Protein AF-0000000077161305 (afdb_homodimer)

Secondary structure (DSSP, 8-state):
-----------------HHHHHHHHHHHHHHHHHHHHHHHHHHHHT-TTGGGGTEEEEEEEEE-PSTTSPPEEEEHHHHHHHHHT-SS-EEEEE-S-EEEE-TTSSEEEEEEEEEEEETTEEEEEEEEEEEEEEETTEEEEEEEEEEEEPPPHHHHHHT-/-----------------HHHHHHHHHHHHHHHHHHHHHHHHHHHHT-TTGGGGTEEEEEEEEE-PSTTSPPEEEEHHHHHHHHHT-SS-EEEEE-S-EEEE-TTSSEEEEEEEEEEEETTEEEEEEEEEEEEEEETTEEEEEEEEEEEEPPPHHHHHHT-

pLDDT: mean 88.85, std 17.42, range [30.39, 98.94]

Organism: Emericella nidulans (strain FGSC A4 / ATCC 38163 / CBS 112.46 / NRRL 194 / M139) (NCBI:txid227321)

Sequence (320 aa):
MGWSLASLSTTPDVPIPTTLSHNLRDSEINRIIAVIKGFISSLNAKNTSEFEKYCVRAGGMSLRPPAPTMPRFCTIGAFVEYTAKLDHDINERILDAEVKVNEEGNLAAVWAPFRAKVNGVVNHVGVELFILHKLNGGWKVTALADSCRRPTEEEKILLLMGWSLASLSTTPDVPIPTTLSHNLRDSEINRIIAVIKGFISSLNAKNTSEFEKYCVRAGGMSLRPPAPTMPRFCTIGAFVEYTAKLDHDINERILDAEVKVNEEGNLAAVWAPFRAKVNGVVNHVGVELFILHKLNGGWKVTALADSCRRPTEEEKILLL

InterPro domains:
  IPR032710 NTF2-like domain superfamily [SSF54427] (27-144)

Nearest PDB structures (foldseek):
  1ask-assembly1_B  TM=8.093E-01  e=3.813E-07  Rattus norvegicus
  2rgq-assembly1_A  TM=7.620E-01  e=1.736E-06  Nostoc punctiforme PCC 73102
  6ihj-assembly1_B  TM=7.651E-01  e=3.189E-05  Drosophila melanogaster
  1of5-assembly1_B  TM=7.196E-01  e=2.662E-04  Saccharomyces cerevisiae
  4j9a-assembly4_D  TM=6.452E-01  e=2.829E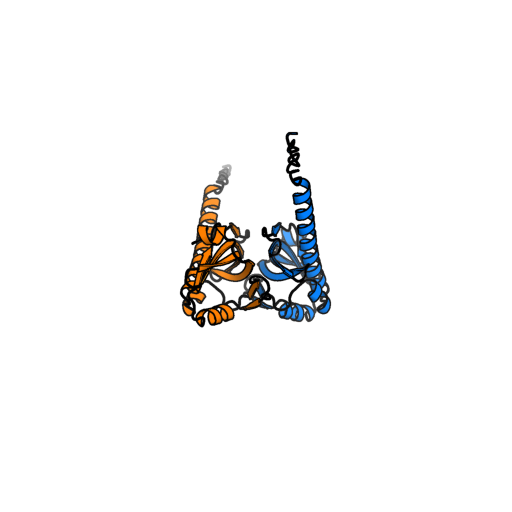-04  Pseudomonas aeruginosa PAO1

Structure (mmCIF, N/CA/C/O backbone):
data_AF-0000000077161305-model_v1
#
loop_
_entity.id
_entity.type
_entity.pdbx_description
1 polymer 'SnoaL-like domain-containing protein'
#
loop_
_atom_site.group_PDB
_atom_site.id
_atom_site.type_symbol
_atom_site.label_atom_id
_atom_site.label_alt_id
_atom_site.label_comp_id
_atom_site.label_asym_id
_atom_site.label_entity_id
_atom_site.label_seq_id
_atom_site.pdbx_PDB_ins_code
_atom_site.Cartn_x
_atom_site.Cartn_y
_atom_site.Cartn_z
_atom_site.occupancy
_atom_site.B_iso_or_equiv
_atom_site.auth_seq_id
_atom_site.auth_comp_id
_atom_site.auth_asym_id
_atom_site.auth_atom_id
_atom_site.pdbx_PDB_model_num
ATOM 1 N N . MET A 1 1 ? -27.016 30.484 60.125 1 30.58 1 MET A N 1
ATOM 2 C CA . MET A 1 1 ? -27.516 29.266 59.5 1 30.58 1 MET A CA 1
ATOM 3 C C . MET A 1 1 ? -26.672 28.891 58.312 1 30.58 1 MET A C 1
ATOM 5 O O . MET A 1 1 ? -26.656 29.609 57.312 1 30.58 1 MET A O 1
ATOM 9 N N . GLY A 1 2 ? -25.453 28.266 58.5 1 32.03 2 GLY A N 1
ATOM 10 C CA . GLY A 1 2 ? -24.25 28.031 57.75 1 32.03 2 GLY A CA 1
ATOM 11 C C . GLY A 1 2 ? -24.438 27.078 56.594 1 32.03 2 GLY A C 1
ATOM 12 O O . GLY A 1 2 ? -25.125 26.062 56.719 1 32.03 2 GLY A O 1
ATOM 13 N N . TRP A 1 3 ? -24.422 27.516 55.312 1 32.66 3 TRP A N 1
ATOM 14 C CA . TRP A 1 3 ? -24.672 26.797 54.062 1 32.66 3 TRP A CA 1
ATOM 15 C C . TRP A 1 3 ? -23.719 25.625 53.906 1 32.66 3 TRP A C 1
ATOM 17 O O . TRP A 1 3 ? -22.5 25.766 54.062 1 32.66 3 TRP A O 1
ATOM 27 N N . SER A 1 4 ? -24.016 24.359 54.375 1 38.28 4 SER A N 1
ATOM 28 C CA . SER A 1 4 ? -23.281 23.094 54.281 1 38.28 4 SER A CA 1
ATOM 29 C C . SER A 1 4 ? -23.047 22.672 52.844 1 38.28 4 SER A C 1
ATOM 31 O O . SER A 1 4 ? -24 22.484 52.094 1 38.28 4 SER A O 1
ATOM 33 N N . LEU A 1 5 ? -22 23.156 52.219 1 39.41 5 LEU A N 1
ATOM 34 C CA . LEU A 1 5 ? -21.641 22.734 50.844 1 39.41 5 LEU A CA 1
ATOM 35 C C . LEU A 1 5 ? -21.422 21.234 50.781 1 39.41 5 LEU A C 1
ATOM 37 O O . LEU A 1 5 ? -20.625 20.688 51.531 1 39.41 5 LEU A O 1
ATOM 41 N N . ALA A 1 6 ? -22.344 20.375 50.25 1 42.28 6 ALA A N 1
ATOM 42 C CA . ALA A 1 6 ? -22.297 18.953 50 1 42.28 6 ALA A CA 1
ATOM 43 C C . ALA A 1 6 ? -21.125 18.594 49.094 1 42.28 6 ALA A C 1
ATOM 45 O O . ALA A 1 6 ? -20.859 19.297 48.094 1 42.28 6 ALA A O 1
ATOM 46 N N . SER A 1 7 ? -20.125 17.828 49.562 1 39.41 7 SER A N 1
ATOM 47 C CA . SER A 1 7 ? -18.984 17.25 48.875 1 39.41 7 SER A CA 1
ATOM 48 C C . SER A 1 7 ? -19.422 16.344 47.75 1 39.41 7 SER A C 1
ATOM 50 O O . SER A 1 7 ? -20.172 15.383 47.969 1 39.41 7 SER A O 1
ATOM 52 N N . LEU A 1 8 ? -19.578 16.828 46.531 1 40.25 8 LEU A N 1
ATOM 53 C CA . LEU A 1 8 ? -19.844 16.031 45.344 1 40.25 8 LEU A CA 1
ATOM 54 C C . LEU A 1 8 ? -18.859 14.875 45.25 1 40.25 8 LEU A C 1
ATOM 56 O O . LEU A 1 8 ? -17.656 15.078 45.375 1 40.25 8 LEU A O 1
ATOM 60 N N . SER A 1 9 ? -19.281 13.57 45.5 1 44.47 9 SER A N 1
ATOM 61 C CA . SER A 1 9 ? -18.594 12.289 45.344 1 44.47 9 SER A CA 1
ATOM 62 C C . SER A 1 9 ? -17.953 12.195 43.938 1 44.47 9 SER A C 1
ATOM 64 O O . SER A 1 9 ? -18.562 12.547 42.938 1 44.47 9 SER A O 1
ATOM 66 N N . THR A 1 10 ? -16.672 12.312 43.875 1 47.19 10 THR A N 1
ATOM 67 C CA . THR A 1 10 ? -15.852 12.047 42.688 1 47.19 10 THR A CA 1
ATOM 68 C C . THR A 1 10 ? -16.141 10.656 42.125 1 47.19 10 THR A C 1
ATOM 70 O O . THR A 1 10 ? -16.031 9.656 42.844 1 47.19 10 THR A O 1
ATOM 73 N N . THR A 1 11 ? -17.094 10.547 41.188 1 49.03 11 THR A N 1
ATOM 74 C CA . THR A 1 11 ? -17.297 9.305 40.438 1 49.03 11 THR A CA 1
ATOM 75 C C . THR A 1 11 ? -15.953 8.727 40 1 49.03 11 THR A C 1
ATOM 77 O O . THR A 1 11 ? -15.094 9.445 39.469 1 49.03 11 THR A O 1
ATOM 80 N N . PRO A 1 12 ? -15.555 7.598 40.594 1 47.75 12 PRO A N 1
ATOM 81 C CA . PRO A 1 12 ? -14.297 6.969 40.188 1 47.75 12 PRO A CA 1
ATOM 82 C C . PRO A 1 12 ? -14.195 6.797 38.688 1 47.75 12 PRO A C 1
ATOM 84 O O . PRO A 1 12 ? -15.219 6.656 38 1 47.75 12 PRO A O 1
ATOM 87 N N . ASP A 1 13 ? -13.195 7.312 38 1 53.41 13 ASP A N 1
ATOM 88 C CA . ASP A 1 13 ? -12.828 6.977 36.625 1 53.41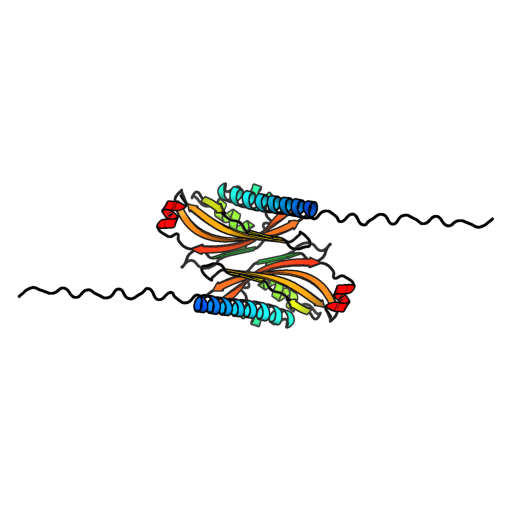 13 ASP A CA 1
ATOM 89 C C . ASP A 1 13 ? -12.883 5.469 36.406 1 53.41 13 ASP A C 1
ATOM 91 O O . ASP A 1 13 ? -12.125 4.715 37.031 1 53.41 13 ASP A O 1
ATOM 95 N N . VAL A 1 14 ? -13.961 4.824 36.25 1 49.03 14 VAL A N 1
ATOM 96 C CA . VAL A 1 14 ? -13.977 3.418 35.875 1 49.03 14 VAL A CA 1
ATOM 97 C C . VAL A 1 14 ? -13.031 3.199 34.688 1 49.03 14 VAL A C 1
ATOM 99 O O . VAL A 1 14 ? -13.219 3.795 33.625 1 49.03 14 VAL A O 1
ATOM 102 N N . PRO A 1 15 ? -11.922 2.719 34.906 1 48.78 15 PRO A N 1
ATOM 103 C CA . PRO A 1 15 ? -11.086 2.424 33.75 1 48.78 15 PRO A CA 1
ATOM 104 C C . PRO A 1 15 ? -11.828 1.644 32.656 1 48.78 15 PRO A C 1
ATOM 106 O O . PRO A 1 15 ? -12.586 0.718 32.969 1 48.78 15 PRO A O 1
ATOM 109 N N . ILE A 1 16 ? -12.148 2.254 31.531 1 56.22 16 ILE A N 1
ATOM 110 C CA . ILE A 1 16 ? -12.625 1.446 30.422 1 56.22 16 ILE A CA 1
ATOM 111 C C . ILE A 1 16 ? -11.906 0.1 30.406 1 56.22 16 ILE A C 1
ATOM 113 O O . ILE A 1 16 ? -10.672 0.046 30.344 1 56.22 16 ILE A O 1
ATOM 117 N N . PRO A 1 17 ? -12.43 -0.908 30.781 1 52.03 17 PRO A N 1
ATOM 118 C CA . PRO A 1 17 ? -11.734 -2.193 30.891 1 52.03 17 PRO A CA 1
ATOM 119 C C . PRO A 1 17 ? -10.984 -2.576 29.625 1 52.03 17 PRO A C 1
ATOM 121 O O . PRO A 1 17 ? -11.523 -2.447 28.516 1 52.03 17 PRO A O 1
ATOM 124 N N . THR A 1 18 ? -9.688 -2.689 29.531 1 58.97 18 THR A N 1
ATOM 125 C CA . THR A 1 18 ? -8.773 -3.225 28.531 1 58.97 18 THR A CA 1
ATOM 126 C C . THR A 1 18 ? -9.461 -4.289 27.688 1 58.97 18 THR A C 1
ATOM 128 O O . THR A 1 18 ? -9.227 -4.371 26.469 1 58.97 18 THR A O 1
ATOM 131 N N . THR A 1 19 ? -10.375 -4.977 28.266 1 55.03 19 THR A N 1
ATOM 132 C CA . THR A 1 19 ? -11.078 -6.055 27.578 1 55.03 19 THR A CA 1
ATOM 133 C C . THR A 1 19 ? -11.977 -5.496 26.469 1 55.03 19 THR A C 1
ATOM 135 O O . THR A 1 19 ? -12.055 -6.059 25.391 1 55.03 19 THR A O 1
ATOM 138 N N . LEU A 1 20 ? -12.578 -4.438 26.734 1 54.41 20 LEU A N 1
ATOM 139 C CA . LEU A 1 20 ? -13.469 -3.83 25.75 1 54.41 20 LEU A CA 1
ATOM 140 C C . LEU A 1 20 ? -12.672 -3.324 24.547 1 54.41 20 LEU A C 1
ATOM 142 O O . LEU A 1 20 ? -13.086 -3.51 23.406 1 54.41 20 LEU A O 1
ATOM 146 N N . SER A 1 21 ? -11.516 -2.732 24.875 1 67.56 21 SER A N 1
ATOM 147 C CA . SER A 1 21 ? -10.672 -2.242 23.797 1 67.56 21 SER A CA 1
ATOM 148 C C . SER A 1 21 ? -10.164 -3.389 22.938 1 67.56 21 SER A C 1
ATOM 150 O O . SER A 1 21 ? -10.141 -3.283 21.703 1 67.56 21 SER A O 1
ATOM 152 N N . HIS A 1 22 ? -9.875 -4.516 23.547 1 69.75 22 HIS A N 1
ATOM 153 C CA . HIS A 1 22 ? -9.391 -5.672 22.812 1 69.75 22 HIS A CA 1
ATOM 154 C C . HIS A 1 22 ? -10.492 -6.281 21.953 1 69.75 22 HIS A C 1
ATOM 156 O O . HIS A 1 22 ? -10.25 -6.676 20.812 1 69.75 22 HIS A O 1
ATOM 162 N N . ASN A 1 23 ? -11.609 -6.305 22.469 1 72.31 23 ASN A N 1
ATOM 163 C CA . ASN A 1 23 ? -12.734 -6.863 21.719 1 72.31 23 ASN A CA 1
ATOM 164 C C . ASN A 1 23 ? -13.086 -6.004 20.516 1 72.31 23 ASN A C 1
ATOM 166 O O . ASN A 1 23 ? -13.383 -6.531 19.438 1 72.31 23 ASN A O 1
ATOM 170 N N . LEU A 1 24 ? -13.062 -4.73 20.734 1 74.94 24 LEU A N 1
ATOM 171 C CA . LEU A 1 24 ? -13.359 -3.83 19.625 1 74.94 24 LEU A CA 1
ATOM 172 C C . LEU A 1 24 ? -12.305 -3.947 18.531 1 74.94 24 LEU A C 1
ATOM 174 O O . LEU A 1 24 ? -12.633 -3.924 17.344 1 74.94 24 LEU A O 1
ATOM 178 N N . ARG A 1 25 ? -11.109 -4.074 18.938 1 82.06 25 ARG A N 1
ATOM 179 C CA . ARG A 1 25 ? -10.039 -4.242 17.953 1 82.06 25 ARG A CA 1
ATOM 180 C C . ARG A 1 25 ? -10.18 -5.559 17.203 1 82.06 25 ARG A C 1
ATOM 182 O O . ARG A 1 25 ? -9.977 -5.613 15.992 1 82.06 25 ARG A O 1
ATOM 189 N N . ASP A 1 26 ? -10.539 -6.594 17.906 1 86 26 ASP A N 1
ATOM 190 C CA . ASP A 1 26 ? -10.734 -7.891 17.266 1 86 26 ASP A CA 1
ATOM 191 C C . ASP A 1 26 ? -11.875 -7.84 16.25 1 86 26 ASP A C 1
ATOM 193 O O . ASP A 1 26 ? -11.781 -8.43 15.172 1 86 26 ASP A O 1
ATOM 197 N N . SER A 1 27 ? -12.836 -7.137 16.656 1 90.5 27 SER A N 1
ATOM 198 C CA . SER A 1 27 ? -13.969 -6.992 15.75 1 90.5 27 SER A CA 1
ATOM 199 C C . SER A 1 27 ? -13.578 -6.219 14.492 1 90.5 27 SER A C 1
ATOM 201 O O . SER A 1 27 ? -13.992 -6.566 13.383 1 90.5 27 SER A O 1
ATOM 203 N N . GLU A 1 28 ? -12.812 -5.227 14.68 1 93 28 GLU A N 1
ATOM 204 C CA . GLU A 1 28 ? -12.352 -4.438 13.539 1 93 28 GLU A CA 1
ATOM 205 C C . GLU A 1 28 ? -11.461 -5.262 12.617 1 93 28 GLU A C 1
ATOM 207 O O . GLU A 1 28 ? -11.602 -5.203 11.391 1 93 28 GLU A O 1
ATOM 212 N N . ILE A 1 29 ? -10.625 -6.078 13.156 1 95.69 29 ILE A N 1
ATOM 213 C CA . ILE A 1 29 ? -9.734 -6.945 12.391 1 95.69 29 ILE A CA 1
ATOM 214 C C . ILE A 1 29 ? -10.555 -7.965 11.602 1 95.69 29 ILE A C 1
ATOM 216 O O . ILE A 1 29 ? -10.281 -8.219 10.43 1 95.69 29 ILE A O 1
ATOM 220 N N . ASN A 1 30 ? -11.578 -8.484 12.211 1 96.44 30 ASN A N 1
ATOM 221 C CA . ASN A 1 30 ? -12.445 -9.43 11.516 1 96.44 30 ASN A CA 1
ATOM 222 C C . ASN A 1 30 ? -13.148 -8.781 10.328 1 96.44 30 ASN A C 1
ATOM 224 O O . ASN A 1 30 ? -13.312 -9.406 9.281 1 96.44 30 ASN A O 1
ATOM 228 N N . ARG A 1 31 ? -13.57 -7.59 10.5 1 97.31 31 ARG A N 1
ATOM 229 C CA . ARG A 1 31 ? -14.219 -6.875 9.406 1 97.31 31 ARG A CA 1
ATOM 230 C C . ARG A 1 31 ? -13.25 -6.645 8.25 1 97.31 31 ARG A C 1
ATOM 232 O O . ARG A 1 31 ? -13.617 -6.793 7.086 1 97.31 31 ARG A O 1
ATOM 239 N N . ILE A 1 32 ? -12.031 -6.285 8.578 1 98.38 32 ILE A N 1
ATOM 240 C CA . ILE A 1 32 ? -11 -6.066 7.57 1 98.38 32 ILE A CA 1
ATOM 241 C C . ILE A 1 32 ? -10.734 -7.367 6.812 1 98.38 32 ILE A C 1
ATOM 243 O O . ILE A 1 32 ? -10.703 -7.379 5.582 1 98.38 32 ILE A O 1
ATOM 247 N N . ILE A 1 33 ? -10.648 -8.445 7.535 1 98 33 ILE A N 1
ATOM 248 C CA . ILE A 1 33 ? -10.375 -9.75 6.934 1 98 33 ILE A CA 1
ATOM 249 C C . ILE A 1 33 ? -11.547 -10.164 6.047 1 98 33 ILE A C 1
ATOM 251 O O . ILE A 1 33 ? -11.344 -10.703 4.953 1 98 33 ILE A O 1
ATOM 255 N N . ALA A 1 34 ? -12.727 -9.875 6.48 1 97.75 34 ALA A N 1
ATOM 256 C CA . ALA A 1 34 ? -13.898 -10.195 5.68 1 97.75 34 ALA A CA 1
ATOM 257 C C . ALA A 1 34 ? -13.883 -9.445 4.352 1 97.75 34 ALA A C 1
ATOM 259 O O . ALA A 1 34 ? -14.273 -9.992 3.318 1 97.75 34 ALA A O 1
ATOM 260 N N . VAL A 1 35 ? -13.484 -8.211 4.34 1 98.38 35 VAL A N 1
ATOM 261 C CA . VAL A 1 35 ? -13.414 -7.406 3.127 1 98.38 35 VAL A CA 1
ATOM 262 C C . VAL A 1 35 ? -12.391 -8.008 2.164 1 98.38 35 VAL A C 1
ATOM 264 O O . VAL A 1 35 ? -12.672 -8.164 0.971 1 98.38 35 VAL A O 1
ATOM 267 N N . ILE A 1 36 ? -11.227 -8.391 2.654 1 98.12 36 ILE A N 1
ATOM 268 C CA . ILE A 1 36 ? -10.18 -8.938 1.793 1 98.12 36 ILE A CA 1
ATOM 269 C C . ILE A 1 36 ? -10.633 -10.289 1.236 1 98.12 36 ILE A C 1
ATOM 271 O O . ILE A 1 36 ? -10.375 -10.602 0.071 1 98.12 36 ILE A O 1
ATOM 275 N N . LYS A 1 37 ? -11.312 -11.094 2.057 1 97.44 37 LYS A N 1
ATOM 276 C CA . LYS A 1 37 ? -11.836 -12.367 1.577 1 97.44 37 LYS A CA 1
ATOM 277 C C . LYS A 1 37 ? -12.914 -12.148 0.512 1 97.44 37 LYS A C 1
ATOM 279 O O . LYS A 1 37 ? -12.984 -12.898 -0.465 1 97.44 37 LYS A O 1
ATOM 284 N N . GLY A 1 38 ? -13.727 -11.195 0.739 1 97.5 38 GLY A N 1
ATOM 285 C CA . GLY A 1 38 ? -14.695 -10.836 -0.289 1 97.5 38 GLY A CA 1
ATOM 286 C C . GLY A 1 38 ? -14.047 -10.406 -1.593 1 97.5 38 GLY A C 1
ATOM 287 O O . GLY A 1 38 ? -14.5 -10.797 -2.672 1 97.5 38 GLY A O 1
ATOM 288 N N . PHE A 1 39 ? -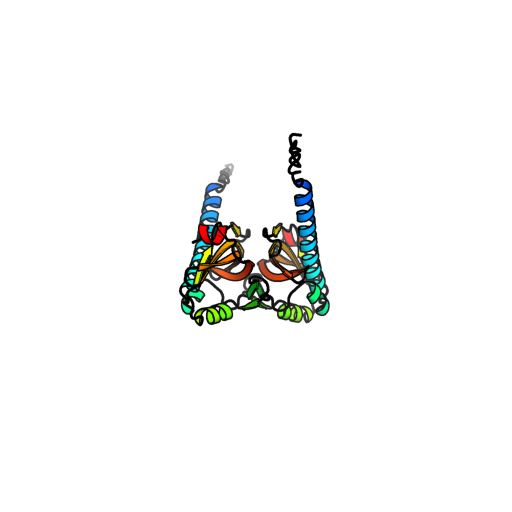13.023 -9.578 -1.529 1 97.81 39 PHE A N 1
A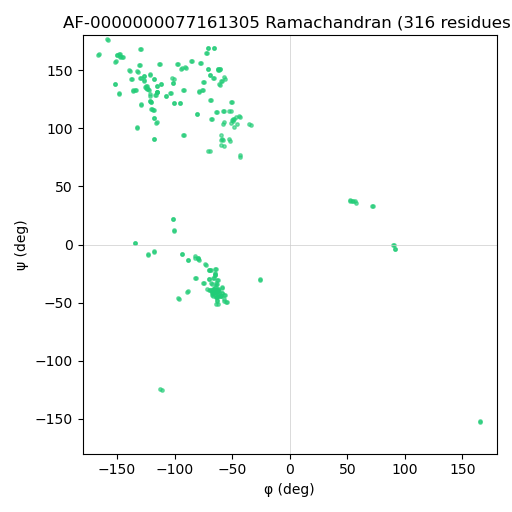TOM 289 C CA . PHE A 1 39 ? -12.258 -9.141 -2.688 1 97.81 39 PHE A CA 1
ATOM 290 C C . PHE A 1 39 ? -11.727 -10.336 -3.473 1 97.81 39 PHE A C 1
ATOM 292 O O . PHE A 1 39 ? -11.953 -10.445 -4.68 1 97.81 39 PHE A O 1
ATOM 299 N N . ILE A 1 40 ? -11.109 -11.273 -2.771 1 97.12 40 ILE A N 1
ATOM 300 C CA . ILE A 1 40 ? -10.492 -12.438 -3.398 1 97.12 40 ILE A CA 1
ATOM 301 C C . ILE A 1 40 ? -11.578 -13.328 -4.004 1 97.12 40 ILE A C 1
ATOM 303 O O . ILE A 1 40 ? -11.43 -13.828 -5.121 1 97.12 40 ILE A O 1
ATOM 307 N N . SER A 1 41 ? -12.633 -13.508 -3.227 1 96.56 41 SER A N 1
ATOM 308 C CA . SER A 1 41 ? -13.734 -14.32 -3.734 1 96.56 41 SER A CA 1
ATOM 309 C C . SER A 1 41 ? -14.305 -13.734 -5.02 1 96.56 41 SER A C 1
ATOM 311 O O . SER A 1 41 ? -14.617 -14.461 -5.961 1 96.56 41 SER A O 1
ATOM 313 N N . SER A 1 42 ? -14.438 -12.453 -5.031 1 96 42 SER A N 1
ATOM 314 C CA . SER A 1 42 ? -14.945 -11.781 -6.223 1 96 42 SER A CA 1
ATOM 315 C C . SER A 1 42 ? -13.992 -11.953 -7.402 1 96 42 SER A C 1
ATOM 317 O O . SER A 1 42 ? -14.422 -12.141 -8.539 1 96 42 SER A O 1
ATOM 319 N N . LEU A 1 43 ? -12.75 -11.891 -7.148 1 94.69 43 LEU A N 1
ATOM 320 C CA . LEU A 1 43 ? -11.742 -12.109 -8.18 1 94.69 43 LEU A CA 1
ATOM 321 C C . LEU A 1 43 ? -11.812 -13.531 -8.727 1 94.69 43 LEU A C 1
ATOM 323 O O . LEU A 1 43 ? -11.82 -13.727 -9.945 1 94.69 43 LEU A O 1
ATOM 327 N N . ASN A 1 44 ? -11.922 -14.43 -7.84 1 95.75 44 ASN A N 1
ATOM 328 C CA . ASN A 1 44 ? -12 -15.836 -8.227 1 95.75 44 ASN A CA 1
ATOM 329 C C . ASN A 1 44 ? -13.234 -16.109 -9.078 1 95.75 44 ASN A C 1
ATOM 331 O O . ASN A 1 44 ? -13.18 -16.906 -10.023 1 95.75 44 ASN A O 1
ATOM 335 N N . ALA A 1 45 ? -14.273 -15.469 -8.711 1 94.81 45 ALA A N 1
ATOM 336 C CA . ALA A 1 45 ? -15.539 -15.68 -9.406 1 94.81 45 ALA A CA 1
ATOM 337 C C . ALA A 1 45 ? -15.609 -14.852 -10.688 1 94.81 45 ALA A C 1
ATOM 339 O O . ALA A 1 45 ? -16.562 -14.977 -11.461 1 94.81 45 ALA A O 1
ATOM 340 N N . LYS A 1 46 ? -14.688 -13.953 -10.891 1 93.44 46 LYS A N 1
ATOM 341 C CA . LYS A 1 46 ? -14.68 -13.016 -12.008 1 93.44 46 LYS A CA 1
ATOM 342 C C . LYS A 1 46 ? -15.969 -12.195 -12.047 1 93.44 46 LYS A C 1
ATOM 344 O O . LYS A 1 46 ? -16.547 -11.984 -13.117 1 93.44 46 LYS A O 1
ATOM 349 N N . ASN A 1 47 ? -16.422 -11.875 -10.906 1 91.69 47 ASN A N 1
ATOM 350 C CA . ASN A 1 47 ? -17.625 -11.062 -10.75 1 91.69 47 ASN A CA 1
ATOM 351 C C . ASN A 1 47 ? -17.297 -9.578 -10.633 1 91.69 47 ASN A C 1
ATOM 353 O O . ASN A 1 47 ? -17.094 -9.07 -9.531 1 91.69 47 ASN A O 1
ATOM 357 N N . THR A 1 48 ? -17.312 -8.852 -11.703 1 90.38 48 THR A N 1
ATOM 358 C CA . THR A 1 48 ? -16.828 -7.48 -11.75 1 90.38 48 THR A CA 1
ATOM 359 C C . THR A 1 48 ? -17.766 -6.551 -10.969 1 90.38 48 THR A C 1
ATOM 361 O O . THR A 1 48 ? -17.312 -5.547 -10.414 1 90.38 48 THR A O 1
ATOM 364 N N . SER A 1 49 ? -19.016 -6.828 -10.891 1 88.75 49 SER A N 1
ATOM 365 C CA . SER A 1 49 ? -19.969 -5.953 -10.219 1 88.75 49 SER A CA 1
ATOM 366 C C . SER A 1 49 ? -19.828 -6.055 -8.703 1 88.75 49 SER A C 1
ATOM 368 O O . SER A 1 49 ? -19.953 -5.059 -7.992 1 88.75 49 SER A O 1
ATOM 370 N N . GLU A 1 50 ? -19.469 -7.25 -8.18 1 89.5 50 GLU A N 1
ATOM 371 C CA . GLU A 1 50 ? -19.375 -7.477 -6.738 1 89.5 50 GLU A CA 1
ATOM 372 C C . GLU A 1 50 ? -18.141 -6.797 -6.152 1 89.5 50 GLU A C 1
ATOM 374 O O . GLU A 1 50 ? -18.094 -6.512 -4.953 1 89.5 50 GLU A O 1
ATOM 379 N N . PHE A 1 51 ? -17.203 -6.438 -6.984 1 90.25 51 PHE A N 1
ATOM 380 C CA . PHE A 1 51 ? -15.93 -5.879 -6.535 1 90.25 51 PHE A CA 1
ATOM 381 C C . PHE A 1 51 ? -16.141 -4.535 -5.848 1 90.25 51 PHE A C 1
ATOM 383 O O . PHE A 1 51 ? -15.422 -4.195 -4.906 1 90.25 51 PHE A O 1
ATOM 390 N N . GLU A 1 52 ? -17.234 -3.887 -6.234 1 90.62 52 GLU A N 1
ATOM 391 C CA . GLU A 1 52 ? -17.484 -2.545 -5.715 1 90.62 52 GLU A CA 1
ATOM 392 C C . GLU A 1 52 ? -17.797 -2.582 -4.223 1 90.62 52 GLU A C 1
ATOM 394 O O . GLU A 1 52 ? -17.594 -1.594 -3.514 1 90.62 52 GLU A O 1
ATOM 399 N N . LYS A 1 53 ? -18.219 -3.721 -3.818 1 95.69 53 LYS A N 1
ATOM 400 C CA . LYS A 1 53 ? -18.531 -3.883 -2.404 1 95.69 53 LYS A CA 1
ATOM 401 C C . LYS A 1 53 ? -17.266 -3.875 -1.547 1 95.69 53 LYS A C 1
ATOM 403 O O . LYS A 1 53 ? -17.312 -3.512 -0.37 1 95.69 53 LYS A O 1
ATOM 408 N N . TYR A 1 54 ? -16.156 -4.176 -2.176 1 98.12 54 TYR A N 1
ATOM 409 C CA . TYR A 1 54 ? -14.992 -4.504 -1.355 1 98.12 54 TYR A CA 1
ATOM 410 C C . TYR A 1 54 ? -13.828 -3.582 -1.678 1 98.12 54 TYR A C 1
ATOM 412 O O . TYR A 1 54 ? -12.812 -3.58 -0.968 1 98.12 54 TYR A O 1
ATOM 420 N N . CYS A 1 55 ? -13.961 -2.783 -2.742 1 98.19 55 CYS A N 1
ATOM 421 C CA . CYS A 1 55 ? -12.797 -2.002 -3.148 1 98.19 55 CYS A CA 1
ATOM 422 C C . CYS A 1 55 ? -13.227 -0.693 -3.803 1 98.19 55 CYS A C 1
ATOM 424 O O . CYS A 1 55 ? -14.406 -0.486 -4.074 1 98.19 55 CYS A O 1
ATOM 426 N N . VAL A 1 56 ? -12.305 0.216 -3.881 1 97.69 56 VAL A N 1
ATOM 427 C CA . VAL A 1 56 ? -12.391 1.389 -4.746 1 97.69 56 VAL A CA 1
ATOM 428 C C . VAL A 1 56 ? -11.672 1.116 -6.062 1 97.69 56 VAL A C 1
ATOM 430 O O . VAL A 1 56 ? -10.461 0.911 -6.082 1 97.69 56 VAL A O 1
ATOM 433 N N . ARG A 1 57 ? -12.359 1.211 -7.176 1 97.06 57 ARG A N 1
ATOM 434 C CA . ARG A 1 57 ? -11.828 0.839 -8.484 1 97.06 57 ARG A CA 1
ATOM 435 C C . ARG A 1 57 ? -10.672 1.75 -8.875 1 97.06 57 ARG A C 1
ATOM 437 O O . ARG A 1 57 ? -9.75 1.324 -9.586 1 97.06 57 ARG A O 1
ATOM 444 N N . ALA A 1 58 ? -10.648 2.926 -8.367 1 97.88 58 ALA A N 1
ATOM 445 C CA . ALA A 1 58 ? -9.641 3.916 -8.734 1 97.88 58 ALA A CA 1
ATOM 446 C C . ALA A 1 58 ? -8.328 3.658 -7.996 1 97.88 58 ALA A C 1
ATOM 448 O O . ALA A 1 58 ? -7.297 4.234 -8.336 1 97.88 58 ALA A O 1
ATOM 449 N N . GLY A 1 59 ? -8.352 2.789 -7 1 98.5 59 GLY A N 1
ATOM 450 C CA . GLY A 1 59 ? -7.137 2.457 -6.273 1 98.5 59 GLY A CA 1
ATOM 451 C C . GLY A 1 59 ? -6.074 1.823 -7.152 1 98.5 59 GLY A C 1
ATOM 452 O O . GLY A 1 59 ? -6.391 1.12 -8.109 1 98.5 59 GLY A O 1
ATOM 453 N N . GLY A 1 60 ? -4.832 2.061 -6.766 1 98.75 60 GLY A N 1
ATOM 454 C CA . GLY A 1 60 ? -3.717 1.571 -7.562 1 98.75 60 GLY A CA 1
ATOM 455 C C . GLY A 1 60 ? -3.258 0.183 -7.156 1 98.75 60 GLY A C 1
ATOM 456 O O . GLY A 1 60 ? -3.377 -0.201 -5.992 1 98.75 60 GLY A O 1
ATOM 457 N N . MET A 1 61 ? -2.707 -0.521 -8.117 1 98.81 61 MET A N 1
ATOM 458 C CA . MET A 1 61 ? -2.045 -1.801 -7.883 1 98.81 61 MET A CA 1
ATOM 459 C C . MET A 1 61 ? -0.607 -1.772 -8.391 1 98.81 61 MET A C 1
ATOM 461 O O . MET A 1 61 ? -0.331 -1.231 -9.461 1 98.81 61 MET A O 1
ATOM 465 N N . SER A 1 62 ? 0.258 -2.256 -7.574 1 98.88 62 SER A N 1
ATOM 466 C CA . SER A 1 62 ? 1.657 -2.48 -7.926 1 98.88 62 SER A CA 1
ATOM 467 C C . SER A 1 62 ? 2.006 -3.965 -7.891 1 98.88 62 SER A C 1
ATOM 469 O O . SER A 1 62 ? 2.178 -4.543 -6.816 1 98.88 62 SER A O 1
ATOM 471 N N . LEU A 1 63 ? 2.143 -4.562 -9.07 1 98.56 63 LEU A N 1
ATOM 472 C CA . LEU A 1 63 ? 2.229 -6.012 -9.172 1 98.56 63 LEU A CA 1
ATOM 473 C C . LEU A 1 63 ? 3.596 -6.441 -9.695 1 98.56 63 LEU A C 1
ATOM 475 O O . LEU A 1 63 ? 4.07 -5.91 -10.703 1 98.56 63 LEU A O 1
ATOM 479 N N . ARG A 1 64 ? 4.133 -7.371 -8.984 1 98.19 64 ARG A N 1
ATOM 480 C CA . ARG A 1 64 ? 5.391 -7.961 -9.43 1 98.19 64 ARG A CA 1
ATOM 481 C C . ARG A 1 64 ? 5.227 -9.453 -9.711 1 98.19 64 ARG A C 1
ATOM 483 O O . ARG A 1 64 ? 5.457 -10.281 -8.828 1 98.19 64 ARG A O 1
ATOM 490 N N . PRO A 1 65 ? 4.883 -9.789 -10.984 1 97.12 65 PRO A N 1
ATOM 491 C CA . PRO A 1 65 ? 4.777 -11.203 -11.359 1 97.12 65 PRO A CA 1
ATOM 492 C C . PRO A 1 65 ? 6.117 -11.93 -11.305 1 97.12 65 PRO A C 1
ATOM 494 O O . PRO A 1 65 ? 7.156 -11.305 -11.102 1 97.12 65 PRO A O 1
ATOM 497 N N . PRO A 1 66 ? 6.062 -13.234 -11.414 1 96.62 66 PRO A N 1
ATOM 498 C CA . PRO A 1 66 ? 7.324 -13.977 -11.422 1 96.62 66 PRO A CA 1
ATOM 499 C C . PRO A 1 66 ? 8.266 -13.523 -12.539 1 96.62 66 PRO A C 1
ATOM 501 O O . PRO A 1 66 ? 7.816 -13.227 -13.648 1 96.62 66 PRO A O 1
ATOM 504 N N . ALA A 1 67 ? 9.492 -13.555 -12.156 1 91.69 67 ALA A N 1
ATOM 505 C CA . ALA A 1 67 ? 10.492 -13.281 -13.188 1 91.69 67 ALA A CA 1
ATOM 506 C C . ALA A 1 67 ? 10.398 -14.289 -14.328 1 91.69 67 ALA A C 1
ATOM 508 O O . ALA A 1 67 ? 10.109 -15.461 -14.102 1 91.69 67 ALA A O 1
ATOM 509 N N . PRO A 1 68 ? 10.586 -13.727 -15.617 1 94.12 68 PRO A N 1
ATOM 510 C CA . PRO A 1 68 ? 11.141 -12.422 -15.992 1 94.12 68 PRO A CA 1
ATOM 511 C C . PRO A 1 68 ? 10.055 -11.398 -16.328 1 94.12 68 PRO A C 1
ATOM 513 O O . PRO A 1 68 ? 10.352 -10.359 -16.922 1 94.12 68 PRO A O 1
ATOM 516 N N . THR A 1 69 ? 8.812 -11.711 -16.016 1 94.88 69 THR A N 1
ATOM 517 C CA . THR A 1 69 ? 7.734 -10.773 -16.344 1 94.88 69 THR A CA 1
ATOM 518 C C . THR A 1 69 ? 7.938 -9.453 -15.609 1 94.88 69 THR A C 1
ATOM 520 O O . THR A 1 69 ? 8.297 -9.43 -14.43 1 94.88 69 THR A O 1
ATOM 523 N N . MET A 1 70 ? 7.703 -8.344 -16.281 1 95.19 70 MET A N 1
ATOM 524 C CA . MET A 1 70 ? 7.941 -7.008 -15.734 1 95.19 70 MET A CA 1
ATOM 525 C C . MET A 1 70 ? 6.828 -6.605 -14.766 1 95.19 70 MET A C 1
ATOM 527 O O . MET A 1 70 ? 5.691 -7.066 -14.898 1 95.19 70 MET A O 1
ATOM 531 N N . PRO A 1 71 ? 7.184 -5.691 -13.875 1 97.62 71 PRO A N 1
ATOM 532 C CA . PRO A 1 71 ? 6.156 -5.164 -12.977 1 97.62 71 PRO A CA 1
ATOM 533 C C . PRO A 1 71 ? 5.039 -4.438 -13.719 1 97.62 71 PRO A C 1
ATOM 535 O O . PRO A 1 71 ? 5.27 -3.875 -14.789 1 97.62 71 PRO A O 1
ATOM 538 N N . ARG A 1 72 ? 3.896 -4.496 -13.102 1 97.56 72 ARG A N 1
ATOM 539 C CA . ARG A 1 72 ? 2.717 -3.855 -13.68 1 97.56 72 ARG A CA 1
ATOM 540 C C . ARG A 1 72 ? 2.094 -2.871 -12.688 1 97.56 72 ARG A C 1
ATOM 542 O O . ARG A 1 72 ? 1.995 -3.162 -11.5 1 97.56 72 ARG A O 1
ATOM 549 N N . PHE A 1 73 ? 1.751 -1.753 -13.234 1 98.62 73 PHE A N 1
ATOM 550 C CA . PHE A 1 73 ? 1.034 -0.727 -12.484 1 98.62 73 PHE A CA 1
ATOM 551 C C . PHE A 1 73 ? -0.295 -0.397 -13.156 1 98.62 73 PHE A C 1
ATOM 553 O O . PHE A 1 73 ? -0.329 -0.036 -14.336 1 98.62 73 PHE A O 1
ATOM 560 N N . CYS A 1 74 ? -1.416 -0.533 -12.398 1 98.56 74 CYS A N 1
ATOM 561 C CA . CYS A 1 74 ? -2.75 -0.274 -12.93 1 98.56 74 CYS A CA 1
ATOM 562 C C . CYS A 1 74 ? -3.732 0.034 -11.805 1 98.56 74 CYS A C 1
ATOM 564 O O . CYS A 1 74 ? -3.359 0.036 -10.633 1 98.56 74 CYS A O 1
ATOM 566 N N . THR A 1 75 ? -4.961 0.372 -12.203 1 98.5 75 THR A N 1
ATOM 567 C CA . THR A 1 75 ? -6 0.514 -11.188 1 98.5 75 THR A CA 1
ATOM 568 C C . THR A 1 75 ? -6.633 -0.837 -10.867 1 98.5 75 THR A C 1
ATOM 570 O O . THR A 1 75 ? -6.547 -1.773 -11.664 1 98.5 75 THR A O 1
ATOM 573 N N . ILE A 1 76 ? -7.207 -0.892 -9.719 1 97.88 76 ILE A N 1
ATOM 574 C CA . ILE A 1 76 ? -7.941 -2.096 -9.344 1 97.88 76 ILE A CA 1
ATOM 575 C C . ILE A 1 76 ? -9.016 -2.389 -10.391 1 97.88 76 ILE A C 1
ATOM 577 O O . ILE A 1 76 ? -9.172 -3.533 -10.82 1 97.88 76 ILE A O 1
ATOM 581 N N . GLY A 1 77 ? -9.695 -1.357 -10.797 1 96.94 77 GLY A N 1
ATOM 582 C CA . GLY A 1 77 ? -10.719 -1.533 -11.82 1 96.94 77 GLY A CA 1
ATOM 583 C C . GLY A 1 77 ? -10.188 -2.154 -13.094 1 96.94 77 GLY A C 1
ATOM 584 O O . GLY A 1 77 ? -10.789 -3.09 -13.633 1 96.94 77 GLY A O 1
ATOM 585 N N . ALA A 1 78 ? -9.102 -1.662 -13.609 1 97 78 ALA A N 1
ATOM 586 C CA . ALA A 1 78 ? -8.508 -2.188 -14.836 1 97 78 ALA A CA 1
ATOM 587 C C . ALA A 1 78 ? -8.102 -3.648 -14.664 1 97 78 ALA A C 1
ATOM 589 O O . ALA A 1 78 ? -8.273 -4.461 -15.578 1 97 78 ALA A O 1
ATOM 590 N N . PHE A 1 79 ? -7.594 -3.893 -13.555 1 96.88 79 PHE A N 1
ATOM 591 C CA . PHE A 1 79 ? -7.168 -5.258 -13.273 1 96.88 79 PHE A CA 1
ATOM 592 C C . PHE A 1 79 ? -8.359 -6.211 -13.273 1 96.88 79 PHE A C 1
ATOM 594 O O . PHE A 1 79 ? -8.297 -7.289 -13.859 1 96.88 79 PHE A O 1
ATOM 601 N N . VAL A 1 80 ? -9.336 -5.852 -12.609 1 94.31 80 VAL A N 1
ATOM 602 C CA . VAL A 1 80 ? -10.531 -6.672 -12.484 1 94.31 80 VAL A CA 1
ATOM 603 C C . VAL A 1 80 ? -11.133 -6.918 -13.867 1 94.31 80 VAL A C 1
ATOM 605 O O . VAL A 1 80 ? -11.508 -8.047 -14.195 1 94.31 80 VAL A O 1
ATOM 608 N N . GLU A 1 81 ? -11.211 -5.891 -14.664 1 94.88 81 GLU A N 1
ATOM 609 C CA . GLU A 1 81 ? -11.742 -6.039 -16.016 1 94.88 81 GLU A CA 1
ATOM 610 C C . GLU A 1 81 ? -10.867 -6.965 -16.859 1 94.88 81 GLU A C 1
ATOM 612 O O . GLU A 1 81 ? -11.383 -7.773 -17.625 1 94.88 81 GLU A O 1
ATOM 617 N N . TYR A 1 82 ? -9.648 -6.836 -16.688 1 94.75 82 TYR A N 1
ATOM 618 C CA . TYR A 1 82 ? -8.711 -7.688 -17.406 1 94.75 82 TYR A CA 1
ATOM 619 C C . TYR A 1 82 ? -8.883 -9.148 -17 1 94.75 82 TYR A C 1
ATOM 621 O O . TYR A 1 82 ? -8.977 -10.023 -17.859 1 94.75 82 TYR A O 1
ATOM 629 N N . THR A 1 83 ? -8.883 -9.422 -15.734 1 92.44 83 THR A N 1
ATOM 630 C CA . THR A 1 83 ? -8.961 -10.789 -15.219 1 92.44 83 THR A CA 1
ATOM 631 C C . THR A 1 83 ? -10.289 -11.438 -15.602 1 92.44 83 THR A C 1
ATOM 633 O O . THR A 1 83 ? -10.344 -12.641 -15.859 1 92.44 83 THR A O 1
ATOM 636 N N . ALA A 1 84 ? -11.336 -10.625 -15.664 1 92.25 84 ALA A N 1
ATOM 637 C CA . ALA A 1 84 ? -12.664 -11.125 -16.016 1 92.25 84 ALA A CA 1
ATOM 638 C C . ALA A 1 84 ? -12.688 -11.664 -17.438 1 92.25 84 ALA A C 1
ATOM 640 O O . ALA A 1 84 ? -13.531 -12.492 -17.781 1 92.25 84 ALA A O 1
ATOM 641 N N . LYS A 1 85 ? -11.781 -11.266 -18.234 1 93.94 85 LYS A N 1
ATOM 642 C CA . LYS A 1 85 ? -11.766 -11.648 -19.641 1 93.94 85 LYS A CA 1
ATOM 643 C C . LYS A 1 85 ? -10.898 -12.883 -19.875 1 93.94 85 LYS A C 1
ATOM 645 O O . LYS A 1 85 ? -10.891 -13.453 -20.953 1 93.94 85 LYS A O 1
ATOM 650 N N . LEU A 1 86 ? -10.219 -13.242 -18.844 1 92.44 86 LEU A N 1
ATOM 651 C CA . LEU A 1 86 ? -9.352 -14.406 -18.984 1 92.44 86 LEU A CA 1
ATOM 652 C C . LEU A 1 86 ? -10.172 -15.68 -19.125 1 92.44 86 LEU A C 1
ATOM 654 O O . LEU A 1 86 ? -11.211 -15.836 -18.484 1 92.44 86 LEU A O 1
ATOM 658 N N . ASP A 1 87 ? -9.641 -16.594 -19.906 1 92.69 87 ASP A N 1
ATOM 659 C CA . ASP A 1 87 ? -10.344 -17.844 -20.188 1 92.69 87 ASP A CA 1
ATOM 660 C C . ASP A 1 87 ? -10.016 -18.906 -19.141 1 92.69 87 ASP A C 1
ATOM 662 O O . ASP A 1 87 ? -10.773 -19.859 -18.953 1 92.69 87 ASP A O 1
ATOM 666 N N . HIS A 1 88 ? -9.055 -18.672 -18.391 1 92.75 88 HIS A N 1
ATOM 667 C CA . HIS A 1 88 ? -8.672 -19.703 -17.438 1 92.75 88 HIS A CA 1
ATOM 668 C C . HIS A 1 88 ? -9.266 -19.422 -16.062 1 92.75 88 HIS A C 1
ATOM 670 O O . HIS A 1 88 ? -9.617 -18.281 -15.75 1 92.75 88 HIS A O 1
ATOM 676 N N . ASP A 1 89 ? -9.414 -20.562 -15.297 1 94.94 89 ASP A N 1
ATOM 677 C CA . ASP A 1 89 ? -9.883 -20.469 -13.922 1 94.94 89 ASP A CA 1
ATOM 678 C C . ASP A 1 89 ? -8.758 -20.031 -12.984 1 94.94 89 ASP A C 1
ATOM 680 O O . ASP A 1 89 ? -7.641 -20.547 -13.07 1 94.94 89 ASP A O 1
ATOM 684 N N . ILE A 1 90 ? -9.117 -19.078 -12.203 1 95.06 90 ILE A N 1
ATOM 685 C CA . ILE A 1 90 ? -8.164 -18.625 -11.203 1 95.06 90 ILE A CA 1
ATOM 686 C C . ILE A 1 90 ? -8.703 -18.922 -9.805 1 95.06 90 ILE A C 1
ATOM 688 O O . ILE A 1 90 ? -9.891 -18.734 -9.539 1 95.06 90 ILE A O 1
ATOM 692 N N . ASN A 1 91 ? -7.848 -19.422 -8.938 1 96.94 91 ASN A N 1
ATOM 693 C CA . ASN A 1 91 ? -8.148 -19.641 -7.523 1 96.94 91 ASN A CA 1
ATOM 694 C C . ASN A 1 91 ? -7.031 -19.109 -6.629 1 96.94 91 ASN A C 1
ATOM 696 O O . ASN A 1 91 ? -5.977 -19.734 -6.508 1 96.94 91 ASN A O 1
ATOM 700 N N . GLU A 1 92 ? -7.289 -17.953 -6.094 1 96.94 92 GLU A N 1
ATOM 701 C CA . GLU A 1 92 ? -6.336 -17.359 -5.164 1 96.94 92 GLU A CA 1
ATOM 702 C C . GLU A 1 92 ? -6.785 -17.547 -3.719 1 96.94 92 GLU A C 1
ATOM 704 O O . GLU A 1 92 ? -7.973 -17.422 -3.41 1 96.94 92 GLU A O 1
ATOM 709 N N . ARG A 1 93 ? -5.801 -17.859 -2.855 1 97.19 93 ARG A N 1
ATOM 710 C CA . ARG A 1 93 ? -6.047 -18 -1.424 1 97.19 93 ARG A CA 1
ATOM 711 C C . ARG A 1 93 ? -4.957 -17.312 -0.61 1 97.19 93 ARG A C 1
ATOM 713 O O . ARG A 1 93 ? -3.768 -17.453 -0.904 1 97.19 93 ARG A O 1
ATOM 720 N N . ILE A 1 94 ? -5.473 -16.562 0.338 1 96.44 94 ILE A N 1
ATOM 721 C CA . ILE A 1 94 ? -4.516 -15.969 1.271 1 96.44 94 ILE A CA 1
ATOM 722 C C . ILE A 1 94 ? -4.379 -16.859 2.5 1 96.44 94 ILE A C 1
ATOM 724 O O . ILE A 1 94 ? -5.332 -17.547 2.887 1 96.44 94 ILE A O 1
ATOM 728 N N . LEU A 1 95 ? -3.311 -16.844 3.078 1 90.62 95 LEU A N 1
ATOM 729 C CA . LEU A 1 95 ? -2.998 -17.688 4.219 1 90.62 95 LEU A CA 1
ATOM 730 C C . LEU A 1 95 ? -2.863 -16.875 5.496 1 90.62 95 LEU A C 1
ATOM 732 O O . LEU A 1 95 ? -3.783 -16.141 5.867 1 90.62 95 LEU A O 1
ATOM 736 N N . ASP A 1 96 ? -1.925 -16.797 6.34 1 92.88 96 ASP A N 1
ATOM 737 C CA . ASP A 1 96 ? -1.633 -16.188 7.637 1 92.88 96 ASP A CA 1
ATOM 738 C C . 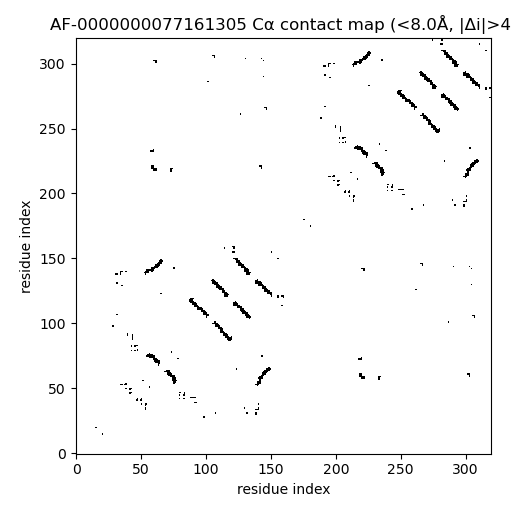ASP A 1 96 ? -1.515 -14.672 7.516 1 92.88 96 ASP A C 1
ATOM 740 O O . ASP A 1 96 ? -0.43 -14.117 7.688 1 92.88 96 ASP A O 1
ATOM 744 N N . ALA A 1 97 ? -2.762 -14.07 7.484 1 97.19 97 ALA A N 1
ATOM 745 C CA . ALA A 1 97 ? -2.791 -12.617 7.289 1 97.19 97 ALA A CA 1
ATOM 746 C C . ALA A 1 97 ? -2.4 -11.883 8.57 1 97.19 97 ALA A C 1
ATOM 748 O O . ALA A 1 97 ? -2.834 -12.258 9.664 1 97.19 97 ALA A O 1
ATOM 749 N N . GLU A 1 98 ? -1.541 -10.945 8.461 1 98.12 98 GLU A N 1
ATOM 750 C CA . GLU A 1 98 ? -1.211 -9.984 9.508 1 98.12 98 GLU A CA 1
ATOM 751 C C . GLU A 1 98 ? -1.854 -8.625 9.234 1 98.12 98 GLU A C 1
ATOM 753 O O . GLU A 1 98 ? -1.752 -8.094 8.125 1 98.12 98 GLU A O 1
ATOM 758 N N . VAL A 1 99 ? -2.533 -8.102 10.32 1 98.38 99 VAL A N 1
ATOM 759 C CA . VAL A 1 99 ? -3.285 -6.863 10.125 1 98.38 99 VAL A CA 1
ATOM 760 C C . VAL A 1 99 ? -2.697 -5.758 11 1 98.38 99 VAL A C 1
ATOM 762 O O . VAL A 1 99 ? -2.42 -5.973 12.18 1 98.38 99 VAL A O 1
ATOM 765 N N . LYS A 1 100 ? -2.41 -4.656 10.406 1 98.12 100 LYS A N 1
ATOM 766 C CA . LYS A 1 100 ? -2.076 -3.43 11.125 1 98.12 100 LYS A CA 1
ATOM 767 C C . LYS A 1 100 ? -3.121 -2.346 10.883 1 98.12 100 LYS A C 1
ATOM 769 O O . LYS A 1 100 ? -3.549 -2.135 9.742 1 98.12 100 LYS A O 1
ATOM 774 N N . VAL A 1 101 ? -3.57 -1.748 11.984 1 98 101 VAL A N 1
ATOM 775 C CA . VAL A 1 101 ? -4.547 -0.668 11.922 1 98 101 VAL A CA 1
ATOM 776 C C . VAL A 1 101 ? -4.012 0.558 12.656 1 98 101 VAL A C 1
ATOM 778 O O . VAL A 1 101 ? -3.428 0.435 13.734 1 98 101 VAL A O 1
ATOM 781 N N . ASN A 1 102 ? -4.203 1.677 11.977 1 96.88 102 ASN A N 1
ATOM 782 C CA . ASN A 1 102 ? -3.734 2.863 12.688 1 96.88 102 ASN A CA 1
ATOM 783 C C . ASN A 1 102 ? -4.633 3.195 13.875 1 96.88 102 ASN A C 1
ATOM 785 O O . ASN A 1 102 ? -5.746 2.672 13.984 1 96.88 102 ASN A O 1
ATOM 789 N N . GLU A 1 103 ? -4.223 4.094 14.727 1 91.69 103 GLU A N 1
ATOM 790 C CA . GLU A 1 103 ? -4.91 4.41 15.977 1 91.69 103 GLU A CA 1
ATOM 791 C C . GLU A 1 103 ? -6.277 5.035 15.711 1 91.69 103 GLU A C 1
ATOM 793 O O . GLU A 1 103 ? -7.223 4.82 16.469 1 91.69 103 GLU A O 1
ATOM 798 N N . GLU A 1 104 ? -6.398 5.723 14.57 1 92.12 104 GLU A N 1
ATOM 799 C CA . GLU A 1 104 ? -7.656 6.379 14.227 1 92.12 104 GLU A CA 1
ATOM 800 C C . GLU A 1 104 ? -8.656 5.379 13.656 1 92.12 104 GLU A C 1
ATOM 802 O O . GLU A 1 104 ? -9.844 5.688 13.531 1 92.12 104 GLU A O 1
ATOM 807 N N . GLY A 1 105 ? -8.188 4.258 13.352 1 92.06 105 GLY A N 1
ATOM 808 C CA . GLY A 1 105 ? -9.07 3.205 12.859 1 92.06 105 GLY A CA 1
ATOM 809 C C . GLY A 1 105 ? -9.586 3.457 11.461 1 92.06 105 GLY A C 1
ATOM 810 O O . GLY A 1 105 ? -10.719 3.09 11.133 1 92.06 105 GLY A O 1
ATOM 811 N N . ASN A 1 106 ? -8.75 4.117 10.609 1 96 106 ASN A N 1
ATOM 812 C CA . ASN A 1 106 ? -9.281 4.438 9.289 1 96 106 ASN A CA 1
ATOM 813 C C . ASN A 1 106 ? -8.289 4.098 8.188 1 96 106 ASN A C 1
ATOM 815 O O . ASN A 1 106 ? -8.539 4.371 7.008 1 96 106 ASN A O 1
ATOM 819 N N . LEU A 1 107 ? -7.148 3.557 8.539 1 98.56 107 LEU A N 1
ATOM 820 C CA . LEU A 1 107 ? -6.172 2.984 7.613 1 98.56 107 LEU A CA 1
ATOM 821 C C . LEU A 1 107 ? -5.676 1.634 8.117 1 98.56 107 LEU A C 1
ATOM 823 O O . LEU A 1 107 ? -5.336 1.492 9.297 1 98.56 107 LEU A O 1
ATOM 827 N N . ALA A 1 108 ? -5.648 0.699 7.262 1 98.81 108 ALA A N 1
ATOM 828 C CA . ALA A 1 108 ? -5.156 -0.628 7.625 1 98.81 108 ALA A CA 1
ATOM 829 C C . ALA A 1 108 ? -4.305 -1.222 6.508 1 98.81 108 ALA A C 1
ATOM 831 O O . ALA A 1 108 ? -4.461 -0.859 5.34 1 98.81 108 ALA A O 1
ATOM 832 N N . ALA A 1 109 ? -3.408 -2.002 6.84 1 98.88 109 ALA A N 1
ATOM 833 C CA . ALA A 1 109 ? -2.604 -2.826 5.941 1 98.88 109 ALA A CA 1
ATOM 834 C C . ALA A 1 109 ? -2.715 -4.305 6.305 1 98.88 109 ALA A C 1
ATOM 836 O O . ALA A 1 109 ? -2.674 -4.664 7.484 1 98.88 109 ALA A O 1
ATOM 837 N N . VAL A 1 110 ? -2.912 -5.117 5.344 1 98.81 110 VAL A N 1
ATOM 838 C CA . VAL A 1 110 ? -2.939 -6.562 5.543 1 98.81 110 VAL A CA 1
ATOM 839 C C . VAL A 1 110 ? -1.823 -7.219 4.73 1 98.81 110 VAL A C 1
ATOM 841 O O . VAL A 1 110 ? -1.798 -7.113 3.502 1 98.81 110 VAL A O 1
ATOM 844 N N . TRP A 1 111 ? -0.926 -7.809 5.41 1 98.81 111 TRP A N 1
ATOM 845 C CA . TRP A 1 111 ? 0.186 -8.555 4.836 1 98.81 111 TRP A CA 1
ATOM 846 C C . TRP A 1 111 ? -0.093 -10.055 4.875 1 98.81 111 TRP A C 1
ATOM 848 O O . TRP A 1 111 ? -0.3 -10.633 5.945 1 98.81 111 TRP A O 1
ATOM 858 N N . ALA A 1 112 ? -0.076 -10.719 3.666 1 98.38 112 ALA A N 1
ATOM 859 C CA . ALA A 1 112 ? -0.451 -12.133 3.678 1 98.38 112 ALA A CA 1
ATOM 860 C C . ALA A 1 112 ? 0.294 -12.906 2.594 1 98.38 112 ALA A C 1
ATOM 862 O O . ALA A 1 112 ? 0.274 -12.523 1.423 1 98.38 112 ALA A O 1
ATOM 863 N N . PRO A 1 113 ? 0.886 -14.023 2.994 1 98 113 PRO A N 1
ATOM 864 C CA . PRO A 1 113 ? 1.244 -14.992 1.952 1 98 113 PRO A CA 1
ATOM 865 C C . PRO A 1 113 ? 0.031 -15.5 1.179 1 98 113 PRO A C 1
ATOM 867 O O . PRO A 1 113 ? -1.082 -15.516 1.711 1 98 113 PRO A O 1
ATOM 870 N N . PHE A 1 114 ? 0.306 -15.852 -0.089 1 97.81 114 PHE A N 1
ATOM 871 C CA . PHE A 1 114 ? -0.811 -16.359 -0.876 1 97.81 114 PHE A CA 1
ATOM 872 C C . PHE A 1 114 ? -0.334 -17.391 -1.884 1 97.81 114 PHE A C 1
ATOM 874 O O . PHE A 1 114 ? 0.868 -17.547 -2.113 1 97.81 114 PHE A O 1
ATOM 881 N N . ARG A 1 115 ? -1.271 -18.125 -2.383 1 97.75 115 ARG A N 1
ATOM 882 C CA . ARG A 1 115 ? -1.086 -19 -3.541 1 97.75 115 ARG A CA 1
ATOM 883 C C . ARG A 1 115 ? -2.172 -18.75 -4.586 1 97.75 115 ARG A C 1
ATOM 885 O O . ARG A 1 115 ? -3.322 -18.469 -4.238 1 97.75 115 ARG A O 1
ATOM 892 N N . ALA A 1 116 ? -1.783 -18.828 -5.812 1 97.56 116 ALA A N 1
ATOM 893 C CA . ALA A 1 116 ? -2.725 -18.734 -6.926 1 97.56 116 ALA A CA 1
ATOM 894 C C . ALA A 1 116 ? -2.666 -19.984 -7.797 1 97.56 116 ALA A C 1
ATOM 896 O O . ALA A 1 116 ? -1.587 -20.406 -8.227 1 97.56 116 ALA A O 1
ATOM 897 N N . LYS A 1 117 ? -3.812 -20.594 -8.055 1 97.25 117 LYS A N 1
ATOM 898 C CA . LYS A 1 117 ? -3.949 -21.672 -9.016 1 97.25 117 LYS A CA 1
ATOM 899 C C . LYS A 1 117 ? -4.535 -21.172 -10.336 1 97.25 117 LYS A C 1
ATOM 901 O O . LYS A 1 117 ? -5.414 -20.312 -10.336 1 97.25 117 LYS A O 1
ATOM 906 N N . VAL A 1 118 ? -4.039 -21.719 -11.352 1 95.44 118 VAL A N 1
ATOM 907 C CA . VAL A 1 118 ? -4.609 -21.562 -12.688 1 95.44 118 VAL A CA 1
ATOM 908 C C . VAL A 1 118 ? -5.012 -22.922 -13.242 1 95.44 118 VAL A C 1
ATOM 910 O O . VAL A 1 118 ? -4.18 -23.828 -13.359 1 95.44 118 VAL A O 1
ATOM 913 N N . ASN A 1 119 ? -6.281 -23.031 -13.445 1 95.69 119 ASN A N 1
ATOM 914 C CA . ASN A 1 119 ? -6.824 -24.297 -13.906 1 95.69 119 ASN A CA 1
ATOM 915 C C . ASN A 1 119 ? -6.438 -25.453 -12.977 1 95.69 119 ASN A C 1
ATOM 917 O O . ASN A 1 119 ? -5.988 -26.5 -13.438 1 95.69 119 ASN A O 1
ATOM 921 N N . GLY A 1 120 ? -6.426 -25.156 -11.727 1 95.12 120 GLY A N 1
ATOM 922 C CA . GLY A 1 120 ? -6.305 -26.188 -10.711 1 95.12 120 GLY A CA 1
ATOM 923 C C . GLY A 1 120 ? -4.871 -26.469 -10.312 1 95.12 120 GLY A C 1
ATOM 924 O O . GLY A 1 120 ? -4.617 -27.266 -9.391 1 95.12 120 GLY A O 1
ATOM 925 N N . VAL A 1 121 ? -3.949 -25.812 -10.977 1 95.19 121 VAL A N 1
ATOM 926 C CA . VAL A 1 121 ? -2.535 -26.047 -10.703 1 95.19 121 VAL A CA 1
ATOM 927 C C . VAL A 1 121 ? -1.929 -24.797 -10.047 1 95.19 121 VAL A C 1
ATOM 929 O O . VAL A 1 121 ? -2.197 -23.672 -10.469 1 95.19 121 VAL A O 1
ATOM 932 N N . VAL A 1 122 ? -1.085 -25.094 -9.031 1 97.25 122 VAL A N 1
ATOM 933 C CA . VAL A 1 122 ? -0.404 -23.969 -8.406 1 97.25 122 VAL A CA 1
ATOM 934 C C . VAL A 1 122 ? 0.51 -23.281 -9.422 1 97.25 122 VAL A C 1
ATOM 936 O O . VAL A 1 122 ? 1.471 -23.891 -9.906 1 97.25 122 VAL A O 1
ATOM 939 N N . ASN A 1 123 ? 0.152 -22.078 -9.727 1 96.75 123 ASN A N 1
ATOM 940 C CA . ASN A 1 123 ? 0.875 -21.344 -10.758 1 96.75 123 ASN A CA 1
ATOM 941 C C . ASN A 1 123 ? 1.943 -20.438 -10.156 1 96.75 123 ASN A C 1
ATOM 943 O O . ASN A 1 123 ? 3.078 -20.406 -10.633 1 96.75 123 ASN A O 1
ATOM 947 N N . HIS A 1 124 ? 1.689 -19.672 -9.156 1 97.69 124 HIS A N 1
ATOM 948 C CA . HIS A 1 124 ? 2.639 -18.812 -8.461 1 97.69 124 HIS A CA 1
ATOM 949 C C . HIS A 1 124 ? 2.244 -18.625 -7 1 97.69 124 HIS A C 1
ATOM 951 O O . HIS A 1 124 ? 1.101 -18.891 -6.621 1 97.69 124 HIS A O 1
ATOM 957 N N . VAL A 1 125 ? 3.209 -18.266 -6.172 1 97.88 125 VAL A N 1
ATOM 958 C CA . VAL A 1 125 ? 3.055 -17.953 -4.758 1 97.88 125 VAL A CA 1
ATOM 959 C C . VAL A 1 125 ? 3.727 -16.625 -4.445 1 97.88 125 VAL A C 1
ATOM 961 O O . VAL A 1 125 ? 4.398 -16.047 -5.305 1 97.88 125 VAL A O 1
ATOM 964 N N . GLY A 1 126 ? 3.475 -16.094 -3.287 1 97.88 126 GLY A N 1
ATOM 965 C CA . GLY A 1 126 ? 4.129 -14.859 -2.893 1 97.88 126 GLY A CA 1
ATOM 966 C C . GLY A 1 126 ? 3.475 -14.195 -1.698 1 97.88 126 GLY A C 1
ATOM 967 O O . GLY A 1 126 ? 2.996 -14.875 -0.786 1 97.88 126 GLY A O 1
ATOM 968 N N . VAL A 1 127 ? 3.633 -12.922 -1.68 1 98.62 127 VAL A N 1
ATOM 969 C CA . VAL A 1 127 ? 3.057 -12.102 -0.621 1 98.62 127 VAL A CA 1
ATOM 970 C C . VAL A 1 127 ? 2.213 -10.984 -1.234 1 98.62 127 VAL A C 1
ATOM 972 O O . VAL A 1 127 ? 2.553 -10.445 -2.293 1 98.62 127 VAL A O 1
ATOM 975 N N . GLU A 1 128 ? 1.101 -10.719 -0.58 1 98.56 128 GLU A N 1
ATOM 976 C CA . GLU A 1 128 ? 0.238 -9.602 -0.94 1 98.56 128 GLU A CA 1
ATOM 977 C C . GLU A 1 128 ? 0.133 -8.594 0.202 1 98.56 128 GLU A C 1
ATOM 979 O O . GLU A 1 128 ? 0.151 -8.977 1.375 1 98.56 128 GLU A O 1
ATOM 984 N N . LEU A 1 129 ? 0.095 -7.41 -0.173 1 98.88 129 LEU A N 1
ATOM 985 C CA . LEU A 1 129 ? -0.179 -6.297 0.728 1 98.88 129 LEU A CA 1
ATOM 986 C C . LEU A 1 129 ? -1.454 -5.566 0.317 1 98.88 129 LEU A C 1
ATOM 988 O O . LEU A 1 129 ? -1.487 -4.906 -0.723 1 98.88 129 LEU A O 1
ATOM 992 N N . PHE A 1 130 ? -2.543 -5.723 1.125 1 98.88 130 PHE A N 1
ATOM 993 C CA . PHE A 1 130 ? -3.779 -4.977 0.925 1 98.88 130 PHE A CA 1
ATOM 994 C C . PHE A 1 130 ? -3.775 -3.693 1.747 1 98.88 130 PHE A C 1
ATOM 996 O O . PHE A 1 130 ? -3.439 -3.709 2.934 1 98.88 130 PHE A O 1
ATOM 1003 N N . ILE A 1 131 ? -4.125 -2.654 1.113 1 98.94 131 ILE A N 1
ATOM 1004 C CA . ILE A 1 131 ? -4.324 -1.378 1.79 1 98.94 131 ILE A CA 1
ATOM 1005 C C . ILE A 1 131 ? -5.816 -1.062 1.861 1 98.94 131 ILE A C 1
ATOM 1007 O O . ILE A 1 131 ? -6.531 -1.168 0.86 1 98.94 131 ILE A O 1
ATOM 1011 N N . LEU A 1 132 ? -6.316 -0.751 3.061 1 98.88 132 LEU A N 1
ATOM 1012 C CA . LEU A 1 132 ? -7.738 -0.463 3.234 1 98.88 132 LEU A CA 1
ATOM 1013 C C . LEU A 1 132 ? -7.938 0.88 3.928 1 98.88 132 LEU A C 1
ATOM 1015 O O . LEU A 1 132 ? -7.16 1.25 4.812 1 98.88 132 LEU A O 1
ATOM 1019 N N . HIS A 1 133 ? -8.953 1.525 3.535 1 98.81 133 HIS A N 1
ATOM 1020 C CA . HIS A 1 133 ? -9.461 2.703 4.227 1 98.81 133 HIS A CA 1
ATOM 1021 C C . HIS A 1 133 ? -10.906 2.498 4.664 1 98.81 133 HIS A C 1
ATOM 1023 O O . HIS A 1 133 ? -11.648 1.728 4.047 1 98.81 133 HIS A O 1
ATOM 1029 N N . LYS A 1 134 ? -11.18 3.096 5.781 1 97.06 134 LYS A N 1
ATOM 1030 C CA . LYS A 1 134 ? -12.594 3.186 6.156 1 97.06 134 LYS A CA 1
ATOM 1031 C C . LYS A 1 134 ? -13.281 4.328 5.422 1 97.06 134 LYS A C 1
ATOM 1033 O O . LYS A 1 134 ? -12.906 5.492 5.574 1 97.06 134 LYS A O 1
ATOM 1038 N N . LEU A 1 135 ? -14.195 4.012 4.535 1 95.56 135 LEU A N 1
ATOM 1039 C CA . LEU A 1 135 ? -14.961 4.969 3.736 1 95.56 135 LEU A CA 1
ATOM 1040 C C . LEU A 1 135 ? -16.453 4.816 3.99 1 95.56 135 LEU A C 1
ATOM 1042 O O . LEU A 1 135 ? -17 3.727 3.842 1 95.56 135 LEU A O 1
ATOM 1046 N N . ASN A 1 136 ? -17.078 5.883 4.402 1 92.19 136 ASN A N 1
ATOM 1047 C CA . ASN A 1 136 ? -18.516 5.871 4.699 1 92.19 136 ASN A CA 1
ATOM 1048 C C . ASN A 1 136 ? -18.875 4.75 5.668 1 92.19 136 ASN A C 1
ATOM 1050 O O . ASN A 1 136 ? -19.812 3.99 5.422 1 92.19 136 ASN A O 1
ATOM 1054 N N . GLY A 1 137 ? -18.031 4.484 6.648 1 91.69 137 GLY A N 1
ATOM 1055 C CA . GLY A 1 137 ? -18.312 3.58 7.746 1 91.69 137 GLY A CA 1
ATOM 1056 C C . GLY A 1 137 ? -17.922 2.143 7.457 1 91.69 137 GLY A C 1
ATOM 1057 O O . GLY A 1 137 ? -18.047 1.272 8.32 1 91.69 137 GLY A O 1
ATOM 1058 N N . GLY A 1 138 ? -17.406 1.904 6.293 1 96.5 138 GLY A N 1
ATOM 1059 C CA . GLY A 1 138 ? -17 0.552 5.945 1 96.5 138 GLY A CA 1
ATOM 1060 C C . GLY A 1 138 ? -15.609 0.486 5.34 1 96.5 138 GLY A C 1
ATOM 1061 O O . GLY A 1 138 ? -15.188 1.408 4.637 1 96.5 138 GLY A O 1
ATOM 1062 N N . TRP A 1 139 ? -14.977 -0.634 5.613 1 98.31 139 TRP A N 1
ATOM 1063 C CA . TRP A 1 139 ? -13.648 -0.852 5.059 1 98.31 139 TRP A CA 1
ATOM 1064 C C . TRP A 1 139 ? -13.719 -1.182 3.574 1 98.31 139 TRP A C 1
ATOM 1066 O O . TRP A 1 139 ? -14.594 -1.94 3.145 1 98.31 139 TRP A O 1
ATOM 1076 N N . LYS A 1 140 ? -12.781 -0.644 2.764 1 98.62 140 LYS A N 1
ATOM 1077 C CA . LYS A 1 140 ? -12.594 -0.96 1.352 1 98.62 140 LYS A CA 1
ATOM 1078 C C . LYS A 1 140 ? -11.109 -1.099 1.012 1 98.62 140 LYS A C 1
ATOM 1080 O O . LYS A 1 140 ? -10.281 -0.354 1.532 1 98.62 140 LYS A O 1
ATOM 1085 N N . VAL A 1 141 ? -10.852 -2.043 0.149 1 98.81 141 VAL A N 1
ATOM 1086 C CA . VAL A 1 141 ? -9.508 -2.1 -0.42 1 98.81 141 VAL A CA 1
ATOM 1087 C C . VAL A 1 141 ? -9.281 -0.899 -1.336 1 98.81 141 VAL A C 1
ATOM 1089 O O . VAL A 1 141 ? -10.047 -0.68 -2.281 1 98.81 141 VAL A O 1
ATOM 1092 N N . THR A 1 142 ? -8.211 -0.138 -1.051 1 98.88 142 THR A N 1
ATOM 1093 C CA . THR A 1 142 ? -7.973 1.086 -1.806 1 98.88 142 THR A CA 1
ATOM 1094 C C . THR A 1 142 ? -6.645 1.004 -2.557 1 98.88 142 THR A C 1
ATOM 1096 O O . THR A 1 142 ? -6.324 1.885 -3.357 1 98.88 142 THR A O 1
ATOM 1099 N N . ALA A 1 143 ? -5.902 0.005 -2.359 1 98.88 143 ALA A N 1
ATOM 1100 C CA . ALA A 1 143 ? -4.691 -0.315 -3.109 1 98.88 143 ALA A CA 1
ATOM 1101 C C . ALA A 1 143 ? -4.234 -1.745 -2.832 1 98.88 143 ALA A C 1
ATOM 1103 O O . ALA A 1 143 ? -4.656 -2.357 -1.848 1 98.88 143 ALA A O 1
ATOM 1104 N N . LEU A 1 144 ? -3.387 -2.227 -3.684 1 98.88 144 LEU A N 1
ATOM 1105 C CA . LEU A 1 144 ? -2.844 -3.572 -3.523 1 98.88 144 LEU A CA 1
ATOM 1106 C C . LEU A 1 144 ? -1.457 -3.676 -4.152 1 98.88 144 LEU A C 1
ATOM 1108 O O . LEU A 1 144 ? -1.224 -3.148 -5.242 1 98.88 144 LEU A O 1
ATOM 1112 N N . ALA A 1 145 ? -0.554 -4.336 -3.479 1 98.94 145 ALA A N 1
ATOM 1113 C CA . ALA A 1 145 ? 0.746 -4.695 -4.043 1 98.94 145 ALA A CA 1
ATOM 1114 C C . ALA A 1 145 ? 1.051 -6.172 -3.822 1 98.94 145 ALA A C 1
ATOM 1116 O O . ALA A 1 145 ? 0.51 -6.797 -2.904 1 98.94 145 ALA A O 1
ATOM 1117 N N . ASP A 1 146 ? 1.865 -6.715 -4.676 1 98.75 146 ASP A N 1
ATOM 1118 C CA . ASP A 1 146 ? 2.279 -8.094 -4.453 1 98.75 146 ASP A CA 1
ATOM 1119 C C . ASP A 1 146 ? 3.705 -8.328 -4.953 1 98.75 146 ASP A C 1
ATOM 1121 O O . ASP A 1 146 ? 4.316 -7.434 -5.539 1 98.75 146 ASP A O 1
ATOM 1125 N N . SER A 1 147 ? 4.312 -9.312 -4.543 1 98.62 147 SER A N 1
ATOM 1126 C CA . SER A 1 147 ? 5.52 -9.938 -5.078 1 98.62 147 SER A CA 1
ATOM 1127 C C . SER A 1 147 ? 5.336 -11.438 -5.262 1 98.62 147 SER A C 1
ATOM 1129 O O . SER A 1 147 ? 5.059 -12.156 -4.297 1 98.62 147 SER A O 1
ATOM 1131 N N . CYS A 1 148 ? 5.488 -11.867 -6.496 1 98.31 148 CYS A N 1
ATOM 1132 C CA . CYS A 1 148 ? 5.219 -13.266 -6.816 1 98.31 148 CYS A CA 1
ATOM 1133 C C . CYS A 1 148 ? 6.5 -13.992 -7.211 1 98.31 148 CYS A C 1
ATOM 1135 O O . CYS A 1 148 ? 7.438 -13.375 -7.727 1 98.31 148 CYS A O 1
ATOM 1137 N N . ARG A 1 149 ? 6.473 -15.25 -7.035 1 97.94 149 ARG A N 1
ATOM 1138 C CA . ARG A 1 149 ? 7.5 -16.156 -7.535 1 97.94 149 ARG A CA 1
ATOM 1139 C C . ARG A 1 149 ? 6.895 -17.5 -7.949 1 97.94 149 ARG A C 1
ATOM 1141 O O . ARG A 1 149 ? 5.758 -17.812 -7.582 1 97.94 149 ARG A O 1
ATOM 1148 N N . ARG A 1 150 ? 7.641 -18.234 -8.75 1 97.62 150 ARG A N 1
ATOM 1149 C CA . ARG A 1 150 ? 7.223 -19.594 -9.07 1 97.62 150 ARG A CA 1
ATOM 1150 C C . ARG A 1 150 ? 7.262 -20.484 -7.832 1 97.62 150 ARG A C 1
ATOM 1152 O O . ARG A 1 150 ? 8.148 -20.344 -6.988 1 97.62 150 ARG A O 1
ATOM 1159 N N . PRO A 1 151 ? 6.301 -21.375 -7.762 1 97.44 151 PRO A N 1
ATOM 1160 C CA . PRO A 1 151 ? 6.332 -22.266 -6.609 1 97.44 151 PRO A CA 1
ATOM 1161 C C . PRO A 1 151 ? 7.473 -23.281 -6.68 1 97.44 151 PRO A C 1
ATOM 1163 O O . PRO A 1 151 ? 7.883 -23.688 -7.773 1 97.44 151 PRO A O 1
ATOM 1166 N N . THR A 1 152 ? 7.934 -23.688 -5.547 1 96.19 152 THR A N 1
ATOM 1167 C CA . THR A 1 152 ? 8.836 -24.828 -5.504 1 96.19 152 THR A CA 1
ATOM 1168 C C . THR A 1 152 ? 8.086 -26.125 -5.789 1 96.19 152 THR A C 1
ATOM 1170 O O . THR A 1 152 ? 6.855 -26.156 -5.75 1 96.19 152 THR A O 1
ATOM 1173 N N . GLU A 1 153 ? 8.883 -27.141 -6.086 1 95 153 GLU A N 1
ATOM 1174 C CA . GLU A 1 153 ? 8.25 -28.438 -6.281 1 95 153 GLU A CA 1
ATOM 1175 C C . GLU A 1 153 ? 7.473 -28.875 -5.039 1 95 153 GLU A C 1
ATOM 1177 O O . GLU A 1 153 ? 6.379 -29.438 -5.145 1 95 153 GLU A O 1
ATOM 1182 N N . GLU A 1 154 ? 8.023 -28.547 -3.891 1 94.69 154 GLU A N 1
ATOM 1183 C CA . GLU A 1 154 ? 7.359 -28.859 -2.627 1 94.69 154 GLU A CA 1
ATOM 1184 C C . GLU A 1 154 ? 6.059 -28.062 -2.477 1 94.69 154 GLU A C 1
ATOM 1186 O O . GLU A 1 154 ? 5.043 -28.625 -2.043 1 94.69 154 GLU A O 1
ATOM 1191 N N . GLU A 1 155 ? 6.062 -26.859 -2.842 1 93.56 155 GLU A N 1
ATOM 1192 C CA . GLU A 1 155 ? 4.883 -26.016 -2.738 1 93.56 155 GLU A CA 1
ATOM 1193 C C . GLU A 1 155 ? 3.783 -26.469 -3.695 1 93.56 155 GLU A C 1
ATOM 1195 O O . GLU A 1 155 ? 2.596 -26.359 -3.383 1 93.56 155 GLU A O 1
ATOM 1200 N N . LYS A 1 156 ? 4.145 -26.969 -4.82 1 92.62 156 LYS A N 1
ATOM 1201 C CA . LYS A 1 156 ? 3.166 -27.469 -5.785 1 92.62 156 LYS A CA 1
ATOM 1202 C C . LYS A 1 156 ? 2.373 -28.641 -5.211 1 92.62 156 LYS A C 1
ATOM 1204 O O . LYS A 1 156 ? 1.186 -28.797 -5.5 1 92.62 156 LYS A O 1
ATOM 1209 N N . ILE A 1 157 ? 3.059 -29.328 -4.367 1 89.12 157 ILE A N 1
ATOM 1210 C CA . ILE A 1 157 ? 2.451 -30.531 -3.809 1 89.12 157 ILE A CA 1
ATOM 1211 C C . ILE A 1 157 ? 1.664 -30.172 -2.549 1 89.12 157 ILE A C 1
ATOM 1213 O O . ILE A 1 157 ? 0.519 -30.609 -2.383 1 89.12 157 ILE A O 1
ATOM 1217 N N . LEU A 1 158 ? 2.172 -29.297 -1.702 1 86.88 158 LEU A N 1
ATOM 1218 C CA . LEU A 1 158 ? 1.611 -29 -0.39 1 86.88 158 LEU A CA 1
ATOM 1219 C C . LEU A 1 158 ? 0.452 -28.016 -0.506 1 86.88 158 LEU A C 1
ATOM 1221 O O . LEU A 1 158 ? -0.474 -28.031 0.309 1 86.88 158 LEU A O 1
ATOM 1225 N N . LEU A 1 159 ? 0.519 -27.219 -1.481 1 83.19 159 LEU A N 1
ATOM 1226 C CA . LEU A 1 159 ? -0.454 -26.141 -1.571 1 83.19 159 LEU A CA 1
ATOM 1227 C C . LEU A 1 159 ? -1.553 -26.469 -2.574 1 83.19 159 LEU A C 1
ATOM 1229 O O . LEU A 1 159 ? -2.217 -25.578 -3.1 1 83.19 159 LEU A O 1
ATOM 1233 N N . LEU A 1 160 ? -1.76 -27.672 -2.865 1 76.56 160 LEU A N 1
ATOM 1234 C CA . LEU A 1 160 ? -2.812 -28.125 -3.773 1 76.56 160 LEU A CA 1
ATOM 1235 C C . LEU A 1 160 ? -4.191 -27.891 -3.162 1 76.56 160 LEU A C 1
ATOM 1237 O O . LEU A 1 160 ? -4.371 -28.047 -1.951 1 76.56 160 LEU A O 1
ATOM 1241 N N . MET B 1 1 ? 46.906 -56.312 -2.537 1 30.39 1 MET B N 1
ATOM 1242 C CA . MET B 1 1 ? 47.156 -54.938 -2.135 1 30.39 1 MET B CA 1
ATOM 1243 C C . MET B 1 1 ? 45.875 -54.125 -2.064 1 30.39 1 MET B C 1
ATOM 1245 O O . MET B 1 1 ? 45.125 -54.031 -3.049 1 30.39 1 MET B O 1
ATOM 1249 N N . GLY B 1 2 ? 45.125 -54.156 -0.929 1 32.09 2 GLY B N 1
ATOM 1250 C CA . GLY B 1 2 ? 43.781 -53.812 -0.54 1 32.09 2 GLY B CA 1
ATOM 1251 C C . GLY B 1 2 ? 43.531 -52.312 -0.586 1 32.09 2 GLY B C 1
ATOM 1252 O O . GLY B 1 2 ? 44.375 -51.5 -0.18 1 32.09 2 GLY B O 1
ATOM 1253 N N . TRP B 1 3 ? 42.75 -51.75 -1.535 1 33.09 3 TRP B N 1
ATOM 1254 C CA . TRP B 1 3 ? 42.406 -50.344 -1.832 1 33.09 3 TRP B CA 1
ATOM 1255 C C . TRP B 1 3 ? 41.781 -49.656 -0.622 1 33.09 3 TRP B C 1
ATOM 1257 O O . TRP B 1 3 ? 40.812 -50.156 -0.062 1 33.09 3 TRP B O 1
ATOM 1267 N N . SER B 1 4 ? 42.562 -49.094 0.363 1 38.53 4 SER B N 1
ATOM 1268 C CA . SER B 1 4 ? 42.094 -48.344 1.548 1 38.53 4 SER B CA 1
ATOM 1269 C C . SER B 1 4 ? 41.312 -47.125 1.167 1 38.53 4 SER B C 1
ATOM 1271 O O . SER B 1 4 ? 41.812 -46.25 0.458 1 38.53 4 SER B O 1
ATOM 1273 N N . LEU B 1 5 ? 40 -47.219 1.001 1 39.69 5 LEU B N 1
ATOM 1274 C CA . LEU B 1 5 ? 39.094 -46.094 0.729 1 39.69 5 LEU B CA 1
ATOM 1275 C C . LEU B 1 5 ? 39.219 -45.031 1.836 1 39.69 5 LEU B C 1
ATOM 1277 O O . LEU B 1 5 ? 39 -45.344 3.012 1 39.69 5 LEU B O 1
ATOM 1281 N N . ALA B 1 6 ? 39.844 -43.875 1.684 1 42.12 6 ALA B N 1
ATOM 1282 C CA . ALA B 1 6 ? 40 -42.688 2.539 1 42.12 6 ALA B CA 1
ATOM 1283 C C . ALA B 1 6 ? 38.625 -42.125 2.883 1 42.12 6 ALA B C 1
ATOM 1285 O O . ALA B 1 6 ? 37.75 -42 2.02 1 42.12 6 ALA B O 1
ATOM 1286 N N . SER B 1 7 ? 38.219 -42.156 4.168 1 39.44 7 SER B N 1
ATOM 1287 C CA . SER B 1 7 ? 37.031 -41.562 4.75 1 39.44 7 SER B CA 1
ATOM 1288 C C . SER B 1 7 ? 37.031 -40.031 4.535 1 39.44 7 SER B C 1
ATOM 1290 O O . SER B 1 7 ? 37.969 -39.344 4.918 1 39.44 7 SER B O 1
ATOM 1292 N N . LEU B 1 8 ? 36.406 -39.531 3.494 1 40.31 8 LEU B N 1
ATOM 1293 C CA . LEU B 1 8 ? 36.188 -38.125 3.266 1 40.31 8 LEU B CA 1
ATOM 1294 C C . LEU B 1 8 ? 35.562 -37.469 4.492 1 40.31 8 LEU B C 1
ATOM 1296 O O . LEU B 1 8 ? 34.562 -37.969 5.023 1 40.31 8 LEU B O 1
ATOM 1300 N N . SER B 1 9 ? 36.344 -36.688 5.312 1 44.25 9 SER B N 1
ATOM 1301 C CA . SER B 1 9 ? 35.938 -35.812 6.434 1 44.25 9 SER B CA 1
ATOM 1302 C C . SER B 1 9 ? 34.75 -34.938 6.07 1 44.25 9 SER B C 1
ATOM 1304 O O . SER B 1 9 ? 34.688 -34.406 4.961 1 44.25 9 SER B O 1
ATOM 1306 N N . THR B 1 10 ? 33.594 -35.188 6.633 1 47.75 10 THR B N 1
ATOM 1307 C CA . THR B 1 10 ? 32.375 -34.406 6.609 1 47.75 10 THR B CA 1
ATOM 1308 C C . THR B 1 10 ? 32.656 -32.969 7.027 1 47.75 10 THR B C 1
ATOM 1310 O O . THR B 1 10 ? 33.188 -32.719 8.109 1 47.75 10 THR B O 1
ATOM 1313 N N . THR B 1 11 ? 33 -32.062 6.074 1 49.03 11 THR B N 1
ATOM 1314 C CA . THR B 1 11 ? 33.062 -30.656 6.379 1 49.03 11 THR B CA 1
ATOM 1315 C C . THR B 1 11 ? 31.875 -30.219 7.223 1 49.03 11 THR B C 1
ATOM 1317 O O . THR B 1 11 ? 30.734 -30.547 6.906 1 49.03 11 THR B O 1
ATOM 1320 N N . PRO B 1 12 ? 32.125 -29.891 8.492 1 47.84 12 PRO B N 1
ATOM 1321 C CA . PRO B 1 12 ? 31.016 -29.422 9.328 1 47.84 12 PRO B CA 1
ATOM 1322 C C . PRO B 1 12 ? 30.219 -28.281 8.672 1 47.84 12 PRO B C 1
ATOM 1324 O O . PRO B 1 12 ? 30.766 -27.531 7.859 1 47.84 12 PRO B O 1
ATOM 1327 N N . ASP B 1 13 ? 28.953 -28.422 8.477 1 52.91 13 ASP B N 1
ATOM 1328 C CA . ASP B 1 13 ? 28.031 -27.344 8.133 1 52.91 13 ASP B CA 1
ATOM 1329 C C . ASP B 1 13 ? 28.312 -26.094 8.969 1 52.91 13 ASP B C 1
ATOM 1331 O O . ASP B 1 13 ? 28.188 -26.125 10.195 1 52.91 13 ASP B O 1
ATOM 1335 N N . VAL B 1 14 ? 29.328 -25.312 8.75 1 47.47 14 VAL B N 1
ATOM 1336 C CA . VAL B 1 14 ? 29.484 -24.031 9.438 1 47.47 14 VAL B CA 1
ATOM 1337 C C . VAL B 1 14 ? 28.156 -23.281 9.422 1 47.47 14 VAL B C 1
ATOM 1339 O O . VAL B 1 14 ? 27.609 -23 8.352 1 47.47 14 VAL B O 1
ATOM 1342 N N . PRO B 1 15 ? 27.484 -23.266 10.508 1 47.72 15 PRO B N 1
ATOM 1343 C CA . PRO B 1 15 ? 26.281 -22.453 10.5 1 47.72 15 PRO B CA 1
ATOM 1344 C C . PRO B 1 15 ? 26.516 -21.031 9.992 1 47.72 15 PRO B C 1
ATOM 1346 O O . PRO B 1 15 ? 27.531 -20.406 10.336 1 47.72 15 PRO B O 1
ATOM 1349 N N . ILE B 1 16 ? 26.062 -20.719 8.797 1 54.22 16 ILE B N 1
ATOM 1350 C CA . ILE B 1 16 ? 26.047 -1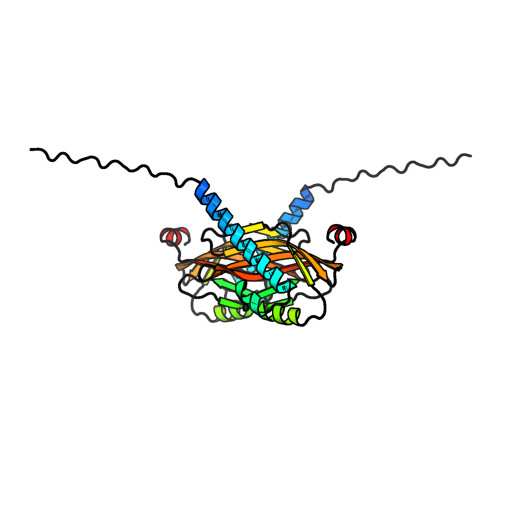9.297 8.453 1 54.22 16 ILE B CA 1
ATOM 1351 C C . ILE B 1 16 ? 25.766 -18.469 9.695 1 54.22 16 ILE B C 1
ATOM 1353 O O . ILE B 1 16 ? 24.734 -18.641 10.344 1 54.22 16 ILE B O 1
ATOM 1357 N N . PRO B 1 17 ? 26.594 -17.875 10.297 1 51.06 17 PRO B N 1
ATOM 1358 C CA . PRO B 1 17 ? 26.375 -17.203 11.57 1 51.06 17 PRO B CA 1
ATOM 1359 C C . PRO B 1 17 ? 25.188 -16.234 11.531 1 51.06 17 PRO B C 1
ATOM 1361 O O . PRO B 1 17 ? 25.031 -15.477 10.57 1 51.06 17 PRO B O 1
ATOM 1364 N N . THR B 1 18 ? 24.094 -16.359 12.211 1 58.22 18 THR B N 1
ATOM 1365 C CA . THR B 1 18 ? 22.938 -15.516 12.508 1 58.22 18 THR B CA 1
ATOM 1366 C C . THR B 1 18 ? 23.312 -14.039 12.43 1 58.22 18 THR B C 1
ATOM 1368 O O . THR B 1 18 ? 22.531 -13.219 11.953 1 58.22 18 THR B O 1
ATOM 1371 N N . THR B 1 19 ? 24.531 -13.742 12.719 1 55.06 19 THR B N 1
ATOM 1372 C CA . THR B 1 19 ? 25 -12.359 12.727 1 55.06 19 THR B CA 1
ATOM 1373 C C . THR B 1 19 ? 25.047 -11.797 11.312 1 55.06 19 THR B C 1
ATOM 1375 O O . THR B 1 19 ? 24.672 -10.648 11.078 1 55.06 19 THR B O 1
ATOM 1378 N N . LEU B 1 20 ? 25.438 -12.57 10.422 1 54.72 20 LEU B N 1
ATOM 1379 C CA . LEU B 1 20 ? 25.531 -12.125 9.031 1 54.72 20 LEU B CA 1
ATOM 1380 C C . LEU B 1 20 ? 24.141 -11.836 8.469 1 54.72 20 LEU B C 1
ATOM 1382 O O . LEU B 1 20 ? 23.938 -10.828 7.785 1 54.72 20 LEU B O 1
ATOM 1386 N N . SER B 1 21 ? 23.234 -12.734 8.828 1 67.75 21 SER B N 1
ATOM 1387 C CA . SER B 1 21 ? 21.859 -12.531 8.352 1 67.75 21 SER B CA 1
ATOM 1388 C C . SER B 1 21 ? 21.266 -11.258 8.938 1 67.75 21 SER B C 1
ATOM 1390 O O . SER B 1 21 ? 20.594 -10.5 8.227 1 67.75 21 SER B O 1
ATOM 1392 N N . HIS B 1 22 ? 21.609 -10.945 10.156 1 70.06 22 HIS B N 1
ATOM 1393 C CA . HIS B 1 22 ? 21.078 -9.75 10.805 1 70.06 22 HIS B CA 1
ATOM 1394 C C . HIS B 1 22 ? 21.703 -8.492 10.195 1 70.06 22 HIS B C 1
ATOM 1396 O O . HIS B 1 22 ? 21 -7.492 9.992 1 70.06 22 HIS B O 1
ATOM 1402 N N . ASN B 1 23 ? 22.891 -8.578 9.914 1 72.44 23 ASN B N 1
ATOM 1403 C CA . ASN B 1 23 ? 23.578 -7.426 9.328 1 72.44 23 ASN B CA 1
ATOM 1404 C C . ASN B 1 23 ? 23.047 -7.121 7.926 1 72.44 23 ASN B C 1
ATOM 1406 O O . ASN B 1 23 ? 22.859 -5.961 7.566 1 72.44 23 ASN B O 1
ATOM 1410 N N . LEU B 1 24 ? 22.859 -8.172 7.191 1 75.38 24 LEU B N 1
ATOM 1411 C CA . LEU B 1 24 ? 22.328 -7.977 5.844 1 75.38 24 LEU B CA 1
ATOM 1412 C C . LEU B 1 24 ? 20.922 -7.391 5.887 1 75.38 24 LEU B C 1
ATOM 1414 O O . LEU B 1 24 ? 20.578 -6.527 5.074 1 75.38 24 LEU B O 1
ATOM 1418 N N . ARG B 1 25 ? 20.172 -7.84 6.801 1 82.31 25 ARG B N 1
ATOM 1419 C CA . ARG B 1 25 ? 18.828 -7.309 6.953 1 82.31 25 ARG B CA 1
ATOM 1420 C C . ARG B 1 25 ? 18.859 -5.844 7.375 1 82.31 25 ARG B C 1
ATOM 1422 O O . ARG B 1 25 ? 18.078 -5.027 6.871 1 82.31 25 ARG B O 1
ATOM 1429 N N . ASP B 1 26 ? 19.734 -5.516 8.258 1 86.25 26 ASP B N 1
ATOM 1430 C CA . ASP B 1 26 ? 19.875 -4.129 8.703 1 86.25 26 ASP B CA 1
ATOM 1431 C C . ASP B 1 26 ? 20.297 -3.225 7.547 1 86.25 26 ASP B C 1
ATOM 1433 O O . ASP B 1 26 ? 19.812 -2.098 7.426 1 86.25 26 ASP B O 1
ATOM 1437 N N . SER B 1 27 ? 21.156 -3.768 6.789 1 90.56 27 SER B N 1
ATOM 1438 C CA . SER B 1 27 ? 21.594 -2.998 5.633 1 90.56 27 SER B CA 1
ATOM 1439 C C . SER B 1 27 ? 20.453 -2.775 4.645 1 90.56 27 SER B C 1
ATOM 1441 O O . SER B 1 27 ? 20.328 -1.688 4.078 1 90.56 27 SER B O 1
ATOM 1443 N N . GLU B 1 28 ? 19.672 -3.762 4.465 1 93.12 28 GLU B N 1
ATOM 1444 C CA . GLU B 1 28 ? 18.531 -3.639 3.559 1 93.12 28 GLU B CA 1
ATOM 1445 C C . GLU B 1 28 ? 17.516 -2.637 4.09 1 93.12 28 GLU B C 1
ATOM 1447 O O . GLU B 1 28 ? 17 -1.816 3.334 1 93.12 28 GLU B O 1
ATOM 1452 N N . ILE B 1 29 ? 17.297 -2.619 5.348 1 95.69 29 ILE B N 1
ATOM 1453 C CA . ILE B 1 29 ? 16.359 -1.698 5.988 1 95.69 29 ILE B CA 1
ATOM 1454 C C . ILE B 1 29 ? 16.875 -0.266 5.84 1 95.69 29 ILE B C 1
ATOM 1456 O O . ILE B 1 29 ? 16.094 0.646 5.535 1 95.69 29 ILE B O 1
ATOM 1460 N N . ASN B 1 30 ? 18.141 -0.078 5.992 1 96.44 30 ASN B N 1
ATOM 1461 C CA . ASN B 1 30 ? 18.719 1.251 5.824 1 96.44 30 ASN B CA 1
ATOM 1462 C C . ASN B 1 30 ? 18.547 1.762 4.395 1 96.44 30 ASN B C 1
ATOM 1464 O O . ASN B 1 30 ? 18.281 2.947 4.184 1 96.44 30 ASN B O 1
ATOM 1468 N N . ARG B 1 31 ? 18.719 0.899 3.457 1 97.38 31 ARG B N 1
ATOM 1469 C CA . ARG B 1 31 ? 18.531 1.289 2.064 1 97.38 31 ARG B CA 1
ATOM 1470 C C . ARG B 1 31 ? 17.094 1.689 1.794 1 97.38 31 ARG B C 1
ATOM 1472 O O . ARG B 1 31 ? 16.828 2.668 1.091 1 97.38 31 ARG B O 1
ATOM 1479 N N . ILE B 1 32 ? 16.156 0.947 2.352 1 98.38 32 ILE B N 1
ATOM 1480 C CA . ILE B 1 32 ? 14.742 1.242 2.199 1 98.38 32 ILE B CA 1
ATOM 1481 C C . ILE B 1 32 ? 14.43 2.605 2.814 1 98.38 32 ILE B C 1
ATOM 1483 O O . ILE B 1 32 ? 13.781 3.441 2.186 1 98.38 32 ILE B O 1
ATOM 1487 N N . ILE B 1 33 ? 14.969 2.846 3.979 1 98 33 ILE B N 1
ATOM 1488 C CA . ILE B 1 33 ? 14.727 4.102 4.68 1 98 33 ILE B CA 1
ATOM 1489 C C . ILE B 1 33 ? 15.336 5.258 3.891 1 98 33 ILE B C 1
ATOM 1491 O O . ILE B 1 33 ? 14.734 6.328 3.779 1 98 33 ILE B O 1
ATOM 1495 N N . ALA B 1 34 ? 16.484 5.031 3.316 1 97.81 34 ALA B N 1
ATOM 1496 C CA . ALA B 1 34 ? 17.125 6.066 2.506 1 97.81 34 ALA B CA 1
ATOM 1497 C C . ALA B 1 34 ? 16.266 6.434 1.302 1 97.81 34 ALA B C 1
ATOM 1499 O O . ALA B 1 34 ? 16.172 7.602 0.925 1 97.81 34 ALA B O 1
ATOM 1500 N N . VAL B 1 35 ? 15.641 5.484 0.669 1 98.38 35 VAL B N 1
ATOM 1501 C CA . VAL B 1 35 ? 14.781 5.727 -0.485 1 98.38 35 VAL B CA 1
ATOM 1502 C C . VAL B 1 35 ? 13.578 6.57 -0.067 1 98.38 35 VAL B C 1
ATOM 1504 O O . VAL B 1 35 ? 13.234 7.547 -0.739 1 98.38 35 VAL B O 1
ATOM 1507 N N . ILE B 1 36 ? 12.945 6.238 1.048 1 98.12 36 ILE B N 1
ATOM 1508 C CA . ILE B 1 36 ? 11.766 6.969 1.493 1 98.12 36 ILE B CA 1
ATOM 1509 C C . ILE B 1 36 ? 12.164 8.391 1.882 1 98.12 36 ILE B C 1
ATOM 1511 O O . ILE B 1 36 ? 11.43 9.344 1.604 1 98.12 36 ILE B O 1
ATOM 1515 N N . LYS B 1 37 ? 13.328 8.555 2.518 1 97.44 37 LYS B N 1
ATOM 1516 C CA . LYS B 1 37 ? 13.805 9.891 2.855 1 97.44 37 LYS B CA 1
ATOM 1517 C C . LYS B 1 37 ? 14.102 10.703 1.599 1 97.44 37 LYS B C 1
ATOM 1519 O O . LYS B 1 37 ? 13.836 11.906 1.552 1 97.44 37 LYS B O 1
ATOM 1524 N N . GLY B 1 38 ? 14.68 10.062 0.648 1 97.5 38 GLY B N 1
ATOM 1525 C CA . GLY B 1 38 ? 14.875 10.727 -0.63 1 97.5 38 GLY B CA 1
ATOM 1526 C C . GLY B 1 38 ? 13.578 11.156 -1.284 1 97.5 38 GLY B C 1
ATOM 1527 O O . GLY B 1 38 ? 13.492 12.266 -1.828 1 97.5 38 GLY B O 1
ATOM 1528 N N . PHE B 1 39 ? 12.57 10.312 -1.28 1 97.81 39 PHE B N 1
ATOM 1529 C CA . PHE B 1 39 ? 11.242 10.617 -1.799 1 97.81 39 PHE B CA 1
ATOM 1530 C C . PHE B 1 39 ? 10.68 11.867 -1.137 1 97.81 39 PHE B C 1
ATOM 1532 O O . PHE B 1 39 ? 10.273 12.805 -1.821 1 97.81 39 PHE B O 1
ATOM 1539 N N . ILE B 1 40 ? 10.734 11.906 0.184 1 97.12 40 ILE B N 1
ATOM 1540 C CA . ILE B 1 40 ? 10.172 13.008 0.955 1 97.12 40 ILE B CA 1
ATOM 1541 C C . ILE B 1 40 ? 10.961 14.281 0.683 1 97.12 40 ILE B C 1
ATOM 1543 O O . ILE B 1 40 ? 10.375 15.352 0.5 1 97.12 40 ILE B O 1
ATOM 1547 N N . SER B 1 41 ? 12.281 14.125 0.679 1 96.56 41 SER B N 1
ATOM 1548 C CA . SER B 1 41 ? 13.117 15.289 0.394 1 96.56 41 SER B CA 1
ATOM 1549 C C . SER B 1 41 ? 12.805 15.875 -0.979 1 96.56 41 SER B C 1
ATOM 1551 O O . SER B 1 41 ? 12.742 17.094 -1.141 1 96.56 41 SER B O 1
ATOM 1553 N N . SER B 1 42 ? 12.617 15.008 -1.923 1 96.06 42 SER B N 1
ATOM 1554 C CA . SER B 1 42 ? 12.273 15.461 -3.268 1 96.06 42 SER B CA 1
ATOM 1555 C C . SER B 1 42 ? 10.922 16.156 -3.291 1 96.06 42 SER B C 1
ATOM 1557 O O . SER B 1 42 ? 10.742 17.156 -3.992 1 96.06 42 SER B O 1
ATOM 1559 N N . LEU B 1 43 ? 10 15.664 -2.564 1 94.69 43 LEU B N 1
ATOM 1560 C CA . LEU B 1 43 ? 8.688 16.281 -2.451 1 94.69 43 LEU B CA 1
ATOM 1561 C C . LEU B 1 43 ? 8.781 17.672 -1.822 1 94.69 43 LEU B C 1
ATOM 1563 O O . LEU B 1 43 ? 8.211 18.625 -2.338 1 94.69 43 LEU B O 1
ATOM 1567 N N . ASN B 1 44 ? 9.531 17.734 -0.793 1 95.75 44 ASN B N 1
ATOM 1568 C CA . ASN B 1 44 ? 9.719 19 -0.09 1 95.75 44 ASN B CA 1
ATOM 1569 C C . ASN B 1 44 ? 10.367 20.047 -0.987 1 95.75 44 ASN B C 1
ATOM 1571 O O . ASN B 1 44 ? 10.008 21.219 -0.926 1 95.75 44 ASN B O 1
ATOM 1575 N N . ALA B 1 45 ? 11.266 19.578 -1.76 1 94.81 45 ALA B N 1
ATOM 1576 C CA . ALA B 1 45 ? 12.016 20.469 -2.633 1 94.81 45 ALA B CA 1
ATOM 1577 C C . ALA B 1 45 ? 11.234 20.781 -3.908 1 94.81 45 ALA B C 1
ATOM 1579 O O . ALA B 1 45 ? 11.648 21.609 -4.719 1 94.81 45 ALA B O 1
ATOM 1580 N N . LYS B 1 46 ? 10.164 20.062 -4.156 1 93.5 46 LYS B N 1
ATOM 1581 C CA . LYS B 1 46 ? 9.375 20.172 -5.379 1 93.5 46 LYS B CA 1
ATOM 1582 C C . LYS B 1 46 ? 10.234 19.906 -6.613 1 93.5 46 LYS B C 1
ATOM 1584 O O . LYS B 1 46 ? 10.125 20.609 -7.617 1 93.5 46 LYS B O 1
ATOM 1589 N N . ASN B 1 47 ? 11.125 19.016 -6.453 1 91.88 47 ASN B N 1
ATOM 1590 C CA . ASN B 1 47 ? 12.016 18.609 -7.531 1 91.88 47 ASN B CA 1
ATOM 1591 C C . ASN B 1 47 ? 11.461 17.422 -8.305 1 91.88 47 ASN B C 1
ATOM 1593 O O . ASN B 1 47 ? 11.742 16.266 -7.957 1 91.88 47 ASN B O 1
ATOM 1597 N N . THR B 1 48 ? 10.766 17.641 -9.375 1 90.31 48 THR B N 1
ATOM 1598 C CA . THR B 1 48 ? 10.023 16.609 -10.078 1 90.31 48 THR B CA 1
ATOM 1599 C C . THR B 1 48 ? 10.984 15.633 -10.773 1 90.31 48 THR B C 1
ATOM 1601 O O . THR B 1 48 ? 10.664 14.453 -10.93 1 90.31 48 THR B O 1
ATOM 1604 N N . SER B 1 49 ? 12.117 16.062 -11.172 1 88.81 49 SER B N 1
ATOM 1605 C CA . SER B 1 49 ? 13.055 15.195 -11.891 1 88.81 49 SER B CA 1
ATOM 1606 C C . SER B 1 49 ? 13.742 14.219 -10.945 1 88.81 49 SER B C 1
ATOM 1608 O O . SER B 1 49 ? 13.984 13.062 -11.297 1 88.81 49 SER B O 1
ATOM 1610 N N . GLU B 1 50 ? 14 14.625 -9.68 1 89.38 50 GLU B N 1
ATOM 1611 C CA . GLU B 1 50 ? 14.703 13.797 -8.711 1 89.38 50 GLU B CA 1
ATOM 1612 C C . GLU B 1 50 ? 13.828 12.648 -8.219 1 89.38 50 GLU B C 1
ATOM 1614 O O . GLU B 1 50 ? 14.336 11.625 -7.762 1 89.38 50 GLU B O 1
ATOM 1619 N N . PHE B 1 51 ? 12.539 12.773 -8.422 1 90.25 51 PHE B N 1
ATOM 1620 C CA . PHE B 1 51 ? 11.594 11.789 -7.906 1 90.25 51 PHE B CA 1
ATOM 1621 C C . PHE B 1 51 ? 11.805 10.43 -8.57 1 90.25 51 PHE B C 1
ATOM 1623 O O . PHE B 1 51 ? 11.609 9.391 -7.938 1 90.25 51 PHE B O 1
ATOM 1630 N N . GLU B 1 52 ? 12.367 10.484 -9.75 1 90.81 52 GLU B N 1
ATOM 1631 C CA . GLU B 1 52 ? 12.523 9.25 -10.516 1 90.81 52 GLU B CA 1
ATOM 1632 C C . GLU B 1 52 ? 13.555 8.328 -9.875 1 90.81 52 GLU B C 1
ATOM 1634 O O . GLU B 1 52 ? 13.523 7.113 -10.07 1 90.81 52 GLU B O 1
ATOM 1639 N N . LYS B 1 53 ? 14.375 8.93 -9.109 1 95.75 53 LYS B N 1
ATOM 1640 C CA . LYS B 1 53 ? 15.398 8.156 -8.422 1 95.75 53 LYS B CA 1
ATOM 1641 C C . LYS B 1 53 ? 14.789 7.281 -7.332 1 95.75 53 LYS B C 1
ATOM 1643 O O . LYS B 1 53 ? 15.344 6.234 -6.984 1 95.75 53 LYS B O 1
ATOM 1648 N N . TYR B 1 54 ? 13.609 7.668 -6.891 1 98.12 54 TYR B N 1
ATOM 1649 C CA . TYR B 1 54 ? 13.141 7.074 -5.641 1 98.12 54 TYR B CA 1
ATOM 1650 C C . TYR B 1 54 ? 11.797 6.387 -5.836 1 98.12 54 TYR B C 1
ATOM 1652 O O . TYR B 1 54 ? 11.328 5.676 -4.945 1 98.12 54 TYR B O 1
ATOM 1660 N N . CYS B 1 55 ? 11.188 6.57 -7.008 1 98.19 55 CYS B N 1
ATOM 1661 C CA . CYS B 1 55 ? 9.836 6.035 -7.16 1 98.19 55 CYS B CA 1
ATOM 1662 C C . CYS B 1 55 ? 9.562 5.66 -8.609 1 98.19 55 CYS B C 1
ATOM 1664 O O . CYS B 1 55 ? 10.359 5.969 -9.5 1 98.19 55 CYS B O 1
ATOM 1666 N N . VAL B 1 56 ? 8.555 4.875 -8.789 1 97.69 56 VAL B N 1
ATOM 1667 C CA . VAL B 1 56 ? 7.922 4.656 -10.086 1 97.69 56 VAL B CA 1
ATOM 1668 C C . VAL B 1 56 ? 6.715 5.578 -10.234 1 97.69 56 VAL B C 1
ATOM 1670 O O . VAL B 1 56 ? 5.738 5.461 -9.492 1 97.69 56 VAL B O 1
ATOM 1673 N N . ARG B 1 57 ? 6.699 6.414 -11.25 1 97.06 57 ARG B N 1
ATOM 1674 C CA . ARG B 1 57 ? 5.672 7.438 -11.422 1 97.06 57 ARG B CA 1
ATOM 1675 C C . ARG B 1 57 ? 4.305 6.809 -11.656 1 97.06 57 ARG B C 1
ATOM 1677 O O . ARG B 1 57 ? 3.279 7.371 -11.266 1 97.06 57 ARG B O 1
ATOM 1684 N N . ALA B 1 58 ? 4.293 5.637 -12.172 1 97.81 58 ALA B N 1
ATOM 1685 C CA . ALA B 1 58 ? 3.043 4.965 -12.516 1 97.81 58 ALA B CA 1
ATOM 1686 C C . ALA B 1 58 ? 2.385 4.352 -11.281 1 97.81 58 ALA B C 1
ATOM 1688 O O . ALA B 1 58 ? 1.221 3.949 -11.328 1 97.81 58 ALA B O 1
ATOM 1689 N N . GLY B 1 59 ? 3.105 4.289 -10.18 1 98.5 59 GLY B N 1
ATOM 1690 C CA . GLY B 1 59 ? 2.541 3.756 -8.953 1 98.5 59 GLY B CA 1
ATOM 1691 C C . GLY B 1 59 ? 1.355 4.555 -8.438 1 98.5 59 GLY B C 1
ATOM 1692 O O . GLY B 1 59 ? 1.285 5.77 -8.648 1 98.5 59 GLY B O 1
ATOM 1693 N N . GLY B 1 60 ? 0.473 3.857 -7.754 1 98.75 60 GLY B N 1
ATOM 1694 C CA . GLY B 1 60 ? -0.745 4.492 -7.273 1 98.75 60 GLY B CA 1
ATOM 1695 C C . GLY B 1 60 ? -0.602 5.082 -5.883 1 98.75 60 GLY B C 1
ATOM 1696 O O . GLY B 1 60 ? 0.182 4.59 -5.07 1 98.75 60 GLY B O 1
ATOM 1697 N N . MET B 1 61 ? -1.394 6.102 -5.641 1 98.81 61 MET B N 1
ATOM 1698 C CA . MET B 1 61 ? -1.531 6.684 -4.309 1 98.81 61 MET B CA 1
ATOM 1699 C C . MET B 1 61 ? -2.988 6.68 -3.859 1 98.81 61 MET B C 1
ATOM 1701 O O . MET B 1 61 ? -3.887 6.969 -4.652 1 98.81 61 MET B O 1
ATOM 1705 N N . SER B 1 62 ? -3.188 6.277 -2.656 1 98.88 62 SER B N 1
ATOM 1706 C CA . SER B 1 62 ? -4.477 6.352 -1.974 1 98.88 62 SER B CA 1
ATOM 1707 C C . SER B 1 62 ? -4.41 7.285 -0.77 1 98.88 62 SER B C 1
ATOM 1709 O O . SER B 1 62 ? -3.873 6.918 0.278 1 98.88 62 SER B O 1
ATOM 1711 N N . LEU B 1 63 ? -4.984 8.469 -0.923 1 98.56 63 LEU B N 1
ATOM 1712 C CA . LEU B 1 63 ? -4.777 9.531 0.054 1 98.56 63 LEU B CA 1
ATOM 1713 C C . LEU B 1 63 ? -6.086 9.883 0.76 1 98.56 63 LEU B C 1
ATOM 1715 O O . LEU B 1 63 ? -7.109 10.086 0.109 1 98.56 63 LEU B O 1
ATOM 1719 N N . ARG B 1 64 ? -5.965 9.93 2.035 1 98.19 64 ARG B N 1
ATOM 1720 C CA . ARG B 1 64 ? -7.102 10.359 2.842 1 98.19 64 ARG B CA 1
ATOM 1721 C C . ARG B 1 64 ? -6.77 11.633 3.617 1 98.19 64 ARG B C 1
ATOM 1723 O O . ARG B 1 64 ? -6.32 11.562 4.762 1 98.19 64 ARG B O 1
ATOM 1730 N N . PRO B 1 65 ? -7.059 12.797 3.008 1 97.12 65 PRO B N 1
ATOM 1731 C CA . PRO B 1 65 ? -6.836 14.062 3.707 1 97.12 65 PRO B CA 1
ATOM 1732 C C . PRO B 1 65 ? -7.754 14.242 4.918 1 97.12 65 PRO B C 1
ATOM 1734 O O . PRO B 1 65 ? -8.656 13.43 5.133 1 97.12 65 PRO B O 1
ATOM 1737 N N . PRO B 1 66 ? -7.457 15.242 5.715 1 96.56 66 PRO B N 1
ATOM 1738 C CA . PRO B 1 66 ? -8.344 15.492 6.855 1 96.56 66 PRO B CA 1
ATOM 1739 C C . PRO B 1 66 ? -9.797 15.719 6.438 1 96.56 66 PRO B C 1
ATOM 1741 O O . PRO B 1 66 ? -10.055 16.359 5.414 1 96.56 66 PRO B O 1
ATOM 1744 N N . ALA B 1 67 ? -10.609 15.195 7.281 1 91.56 67 ALA B N 1
ATOM 1745 C CA . ALA B 1 67 ? -12.023 15.477 7.059 1 91.56 67 ALA B CA 1
ATOM 1746 C C . ALA B 1 67 ? -12.297 16.984 7.086 1 91.56 67 ALA B C 1
ATOM 1748 O O . ALA B 1 67 ? -11.672 17.719 7.848 1 91.56 67 ALA B O 1
ATOM 1749 N N . PRO B 1 68 ? -13.234 17.422 6.125 1 94.06 68 PRO B N 1
ATOM 1750 C CA . PRO B 1 68 ? -14.18 16.641 5.328 1 94.06 68 PRO B CA 1
ATOM 1751 C C . PRO B 1 68 ? -13.695 16.406 3.898 1 94.06 68 PRO B C 1
ATOM 1753 O O . PRO B 1 68 ? -14.477 16.016 3.031 1 94.06 68 PRO B O 1
ATOM 1756 N N . THR B 1 69 ? -12.438 16.688 3.639 1 94.88 69 THR B N 1
ATOM 1757 C CA . THR B 1 69 ? -11.914 16.484 2.291 1 94.88 69 THR B CA 1
ATOM 1758 C C . THR B 1 69 ? -12.016 15.016 1.883 1 94.88 69 THR B C 1
ATOM 1760 O O . THR B 1 69 ? -11.719 14.125 2.68 1 94.88 69 THR B O 1
ATOM 1763 N N . MET B 1 70 ? -12.422 14.742 0.662 1 95.25 70 MET B N 1
ATOM 1764 C CA . MET B 1 70 ? -12.641 13.383 0.168 1 95.25 70 MET B CA 1
ATOM 1765 C C . MET B 1 70 ? -11.32 12.703 -0.161 1 95.25 70 MET B C 1
ATOM 1767 O O . MET B 1 70 ? -10.336 13.367 -0.506 1 95.25 70 MET B O 1
ATOM 1771 N N . PRO B 1 71 ? -11.375 11.375 -0.122 1 97.62 71 PRO B N 1
ATOM 1772 C CA . PRO B 1 71 ? -10.18 10.633 -0.527 1 97.62 71 PRO B CA 1
ATOM 1773 C C . PRO B 1 71 ? -9.797 10.875 -1.984 1 97.62 71 PRO B C 1
ATOM 1775 O O . PRO B 1 71 ? -10.664 11.156 -2.816 1 97.62 71 PRO B O 1
ATOM 1778 N N . ARG B 1 72 ? -8.523 10.766 -2.201 1 97.56 72 ARG B N 1
ATOM 1779 C CA . ARG B 1 72 ? -7.984 10.969 -3.541 1 97.56 72 ARG B CA 1
ATOM 1780 C C . ARG B 1 72 ? -7.188 9.758 -4.004 1 97.56 72 ARG B C 1
ATOM 1782 O O . ARG B 1 72 ? -6.426 9.172 -3.23 1 97.56 72 ARG B O 1
ATOM 1789 N N . PHE B 1 73 ? -7.43 9.422 -5.227 1 98.62 73 PHE B N 1
ATOM 1790 C CA . PHE B 1 73 ? -6.688 8.359 -5.895 1 98.62 73 PHE B CA 1
ATOM 1791 C C . PHE B 1 73 ? -6 8.883 -7.152 1 98.62 73 PHE B C 1
ATOM 1793 O O . PHE B 1 73 ? -6.656 9.445 -8.031 1 98.62 73 PHE B O 1
ATOM 1800 N N . CYS B 1 74 ? -4.656 8.711 -7.242 1 98.56 74 CYS B N 1
ATOM 1801 C CA . CYS B 1 74 ? -3.879 9.188 -8.383 1 98.56 74 CYS B CA 1
ATOM 1802 C C . CYS B 1 74 ? -2.561 8.438 -8.5 1 98.56 74 CYS B C 1
ATOM 1804 O O . CYS B 1 74 ? -2.27 7.555 -7.688 1 98.56 74 CYS B O 1
ATOM 1806 N N . THR B 1 75 ? -1.813 8.75 -9.555 1 98.5 75 THR B N 1
ATOM 1807 C CA . THR B 1 75 ? -0.467 8.195 -9.648 1 98.5 75 THR B CA 1
ATOM 1808 C C . THR B 1 75 ? 0.527 9.07 -8.883 1 98.5 75 THR B C 1
ATOM 1810 O O . THR B 1 75 ? 0.259 10.242 -8.625 1 98.5 75 THR B O 1
ATOM 1813 N N . ILE B 1 76 ? 1.604 8.453 -8.539 1 97.81 76 ILE B N 1
ATOM 1814 C CA . ILE B 1 76 ? 2.676 9.211 -7.906 1 97.81 76 ILE B CA 1
ATOM 1815 C C . ILE B 1 76 ? 3.1 10.367 -8.812 1 97.81 76 ILE B C 1
ATOM 1817 O O . ILE B 1 76 ? 3.27 11.492 -8.344 1 97.81 76 ILE B O 1
ATOM 1821 N N . GLY B 1 77 ? 3.217 10.086 -10.07 1 96.94 77 GLY B N 1
ATOM 1822 C CA . GLY B 1 77 ? 3.588 11.125 -11.016 1 96.94 77 GLY B CA 1
ATOM 1823 C C . GLY B 1 77 ? 2.637 12.305 -11.008 1 96.94 77 GLY B C 1
ATOM 1824 O O . GLY B 1 77 ? 3.07 13.461 -10.961 1 96.94 77 GLY B O 1
ATOM 1825 N N . ALA B 1 78 ? 1.368 12.055 -11.039 1 97 78 ALA B N 1
ATOM 1826 C CA . ALA B 1 78 ? 0.372 13.125 -11.039 1 97 78 ALA B CA 1
ATOM 1827 C C . ALA B 1 78 ? 0.448 13.938 -9.75 1 97 78 ALA B C 1
ATOM 1829 O O . ALA B 1 78 ? 0.312 15.164 -9.773 1 97 78 ALA B O 1
ATOM 1830 N N . PHE B 1 79 ? 0.637 13.242 -8.734 1 96.81 79 PHE B N 1
ATOM 1831 C CA . PHE B 1 79 ? 0.734 13.914 -7.445 1 96.81 79 PHE B CA 1
ATOM 1832 C C . PHE B 1 79 ? 1.938 14.844 -7.406 1 96.81 79 PHE B C 1
ATOM 1834 O O . PHE B 1 79 ? 1.828 15.992 -6.965 1 96.81 79 PHE B O 1
ATOM 1841 N N . VAL B 1 80 ? 3.008 14.359 -7.805 1 94.25 80 VAL B N 1
ATOM 1842 C CA . VAL B 1 80 ? 4.25 15.125 -7.793 1 94.25 80 VAL B CA 1
ATOM 1843 C C . VAL B 1 80 ? 4.102 16.375 -8.672 1 94.25 80 VAL B C 1
ATOM 1845 O O . VAL B 1 80 ? 4.504 17.469 -8.273 1 94.25 80 VAL B O 1
ATOM 1848 N N . GLU B 1 81 ? 3.531 16.203 -9.82 1 94.81 81 GLU B N 1
ATOM 1849 C CA . GLU B 1 81 ? 3.318 17.344 -10.711 1 94.81 81 GLU B CA 1
ATOM 1850 C C . GLU B 1 81 ? 2.377 18.375 -10.078 1 94.81 81 GLU B C 1
ATOM 1852 O O . GLU B 1 81 ? 2.592 19.578 -10.211 1 94.81 81 GLU B O 1
ATOM 1857 N N . TYR B 1 82 ? 1.423 17.891 -9.469 1 94.88 82 TYR B N 1
ATOM 1858 C CA . TYR B 1 82 ? 0.466 18.75 -8.789 1 94.88 82 TYR B CA 1
ATOM 1859 C C . TYR B 1 82 ? 1.141 19.547 -7.676 1 94.88 82 TYR B C 1
ATOM 1861 O O . TY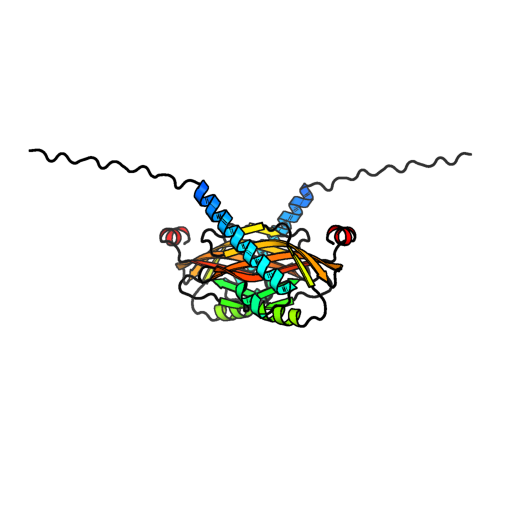R B 1 82 ? 0.977 20.766 -7.586 1 94.88 82 TYR B O 1
ATOM 1869 N N . THR B 1 83 ? 1.853 18.891 -6.812 1 92.31 83 THR B N 1
ATOM 1870 C CA . THR B 1 83 ? 2.49 19.5 -5.66 1 92.31 83 THR B CA 1
ATOM 1871 C C . THR B 1 83 ? 3.539 20.531 -6.102 1 92.31 83 THR B C 1
ATOM 1873 O O . THR B 1 83 ? 3.734 21.547 -5.445 1 92.31 83 THR B O 1
ATOM 1876 N N . ALA B 1 84 ? 4.191 20.234 -7.223 1 92.19 84 ALA B N 1
ATOM 1877 C CA . ALA B 1 84 ? 5.23 21.125 -7.742 1 92.19 84 ALA B CA 1
ATOM 1878 C C . ALA B 1 84 ? 4.641 22.469 -8.148 1 92.19 84 ALA B C 1
ATOM 1880 O O . ALA B 1 84 ? 5.352 23.484 -8.203 1 92.19 84 ALA B O 1
ATOM 1881 N N . LYS B 1 85 ? 3.393 22.531 -8.383 1 93.88 85 LYS B N 1
ATOM 1882 C CA . LYS B 1 85 ? 2.746 23.75 -8.859 1 93.88 85 LYS B CA 1
ATOM 1883 C C . LYS B 1 85 ? 2.193 24.562 -7.699 1 93.88 85 LYS B C 1
ATOM 1885 O O . LYS B 1 85 ? 1.761 25.703 -7.887 1 93.88 85 LYS B O 1
ATOM 1890 N N . LEU B 1 86 ? 2.244 23.969 -6.566 1 92.44 86 LEU B N 1
ATOM 1891 C CA . LEU B 1 86 ? 1.717 24.688 -5.406 1 92.44 86 LEU B CA 1
ATOM 1892 C C . LEU B 1 86 ? 2.607 25.859 -5.047 1 92.44 86 LEU B C 1
ATOM 1894 O O . LEU B 1 86 ? 3.836 25.766 -5.121 1 92.44 86 LEU B O 1
ATOM 1898 N N . ASP B 1 87 ? 1.984 26.906 -4.57 1 92.62 87 ASP B N 1
ATOM 1899 C CA . ASP B 1 87 ? 2.709 28.125 -4.227 1 92.62 87 ASP B CA 1
ATOM 1900 C C . ASP B 1 87 ? 3.209 28.078 -2.785 1 92.62 87 ASP B C 1
ATOM 1902 O O . ASP B 1 87 ? 4.145 28.797 -2.426 1 92.62 87 ASP B O 1
ATOM 1906 N N . HIS B 1 88 ? 2.744 27.203 -2.051 1 92.69 88 HIS B N 1
ATOM 1907 C CA . HIS B 1 88 ? 3.15 27.188 -0.65 1 92.69 88 HIS B CA 1
ATOM 1908 C C . HIS B 1 88 ? 4.281 26.203 -0.416 1 92.69 88 HIS B C 1
ATOM 1910 O O . HIS B 1 88 ? 4.473 25.266 -1.209 1 92.69 88 HIS B O 1
ATOM 1916 N N . ASP B 1 89 ? 5.035 26.516 0.681 1 95 89 ASP B N 1
ATOM 1917 C CA . ASP B 1 89 ? 6.109 25.625 1.114 1 95 89 ASP B CA 1
ATOM 1918 C C . ASP B 1 89 ? 5.555 24.438 1.889 1 95 89 ASP B C 1
ATOM 1920 O O . ASP B 1 89 ? 4.707 24.594 2.768 1 95 89 ASP B O 1
ATOM 1924 N N . ILE B 1 90 ? 6.035 23.312 1.473 1 95.06 90 ILE B N 1
ATOM 1925 C CA . ILE B 1 90 ? 5.652 22.109 2.186 1 95.06 90 ILE B CA 1
ATOM 1926 C C . ILE B 1 90 ? 6.883 21.484 2.848 1 95.06 90 ILE B C 1
ATOM 1928 O O . ILE B 1 90 ? 7.961 21.438 2.248 1 95.06 90 ILE B O 1
ATOM 1932 N N . ASN B 1 91 ? 6.727 21.047 4.094 1 97 91 ASN B N 1
ATOM 1933 C CA . ASN B 1 91 ? 7.746 20.312 4.832 1 97 91 ASN B CA 1
ATOM 1934 C C . ASN B 1 91 ? 7.156 19.078 5.52 1 97 91 ASN B C 1
ATOM 1936 O O . ASN B 1 91 ? 6.496 19.203 6.555 1 97 91 ASN B O 1
ATOM 1940 N N . GLU B 1 92 ? 7.387 17.969 4.887 1 96.88 92 GLU B N 1
ATOM 1941 C CA . GLU B 1 92 ? 6.938 16.703 5.461 1 96.88 92 GLU B CA 1
ATOM 1942 C C . GLU B 1 92 ? 8.094 15.961 6.125 1 96.88 92 GLU B C 1
ATOM 1944 O O . GLU B 1 92 ? 9.203 15.938 5.602 1 96.88 92 GLU B O 1
ATOM 1949 N N . ARG B 1 93 ? 7.781 15.375 7.301 1 97.19 93 ARG B N 1
ATOM 1950 C CA . ARG B 1 93 ? 8.75 14.562 8.031 1 97.19 93 ARG B CA 1
ATOM 1951 C C . ARG B 1 93 ? 8.102 13.281 8.555 1 97.19 93 ARG B C 1
ATOM 1953 O O . ARG B 1 93 ? 7.004 13.312 9.109 1 97.19 93 ARG B O 1
ATOM 1960 N N . ILE B 1 94 ? 8.852 12.234 8.273 1 96.38 94 ILE B N 1
ATOM 1961 C CA . ILE B 1 94 ? 8.406 10.977 8.859 1 96.38 94 ILE B CA 1
ATOM 1962 C C . ILE B 1 94 ? 9.125 10.75 10.188 1 96.38 94 ILE B C 1
ATOM 1964 O O . ILE B 1 94 ? 10.258 11.188 10.375 1 96.38 94 ILE B O 1
ATOM 1968 N N . LEU B 1 95 ? 8.531 10.086 11.031 1 90.56 95 LEU B N 1
ATOM 1969 C CA 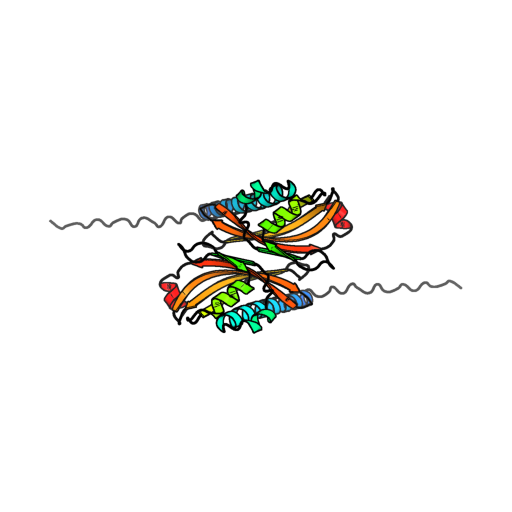. LEU B 1 95 ? 9.055 9.844 12.375 1 90.56 95 LEU B CA 1
ATOM 1970 C C . LEU B 1 95 ? 9.414 8.375 12.562 1 90.56 95 LEU B C 1
ATOM 1972 O O . LEU B 1 95 ? 10.195 7.82 11.789 1 90.56 95 LEU B O 1
ATOM 1976 N N . ASP B 1 96 ? 9.023 7.535 13.438 1 92.75 96 ASP B N 1
ATOM 1977 C CA . ASP B 1 96 ? 9.312 6.164 13.859 1 92.75 96 ASP B CA 1
ATOM 1978 C C . ASP B 1 96 ? 8.805 5.16 12.828 1 92.75 96 ASP B C 1
ATOM 1980 O O . ASP B 1 96 ? 7.867 4.402 13.094 1 92.75 96 ASP B O 1
ATOM 1984 N N . ALA B 1 97 ? 9.672 5.039 11.766 1 97.12 97 ALA B N 1
ATOM 1985 C CA . ALA B 1 97 ? 9.266 4.164 10.664 1 97.12 97 ALA B CA 1
ATOM 1986 C C . ALA B 1 97 ? 9.43 2.697 11.047 1 97.12 97 ALA B C 1
ATOM 1988 O O . ALA B 1 97 ? 10.438 2.314 11.648 1 97.12 97 ALA B O 1
ATOM 1989 N N . GLU B 1 98 ? 8.461 1.92 10.797 1 98.12 98 GLU B N 1
ATOM 1990 C CA . GLU B 1 98 ? 8.508 0.463 10.875 1 98.12 98 GLU B CA 1
ATOM 1991 C C . GLU B 1 98 ? 8.594 -0.159 9.484 1 98.12 98 GLU B C 1
ATOM 1993 O O . GLU B 1 98 ? 7.816 0.189 8.594 1 98.12 98 GLU B O 1
ATOM 1998 N N . VAL B 1 99 ? 9.594 -1.104 9.359 1 98.38 99 VAL B N 1
ATOM 1999 C CA . VAL B 1 99 ? 9.836 -1.672 8.031 1 98.38 99 VAL B CA 1
ATOM 2000 C C . VAL B 1 99 ? 9.539 -3.172 8.055 1 98.38 99 VAL B C 1
ATOM 2002 O O . VAL B 1 99 ? 9.969 -3.881 8.969 1 98.38 99 VAL B O 1
ATOM 2005 N N . LYS B 1 100 ? 8.75 -3.613 7.141 1 98.12 100 LYS B N 1
ATOM 2006 C CA . LYS B 1 100 ? 8.57 -5.035 6.863 1 98.12 100 LYS B CA 1
ATOM 2007 C C . LYS B 1 100 ? 9.062 -5.391 5.465 1 98.12 100 LYS B C 1
ATOM 2009 O O . LYS B 1 100 ? 8.789 -4.672 4.5 1 98.12 100 LYS B O 1
ATOM 2014 N N . VAL B 1 101 ? 9.859 -6.453 5.41 1 98 101 VAL B N 1
ATOM 2015 C CA . VAL B 1 101 ? 10.391 -6.945 4.145 1 98 101 VAL B CA 1
ATOM 2016 C C . VAL B 1 101 ? 10.047 -8.422 3.98 1 98 101 VAL B C 1
ATOM 2018 O O . VAL B 1 101 ? 10.141 -9.203 4.934 1 98 101 VAL B O 1
ATOM 2021 N N . ASN B 1 102 ? 9.609 -8.695 2.773 1 96.88 102 ASN B N 1
ATOM 2022 C CA . ASN B 1 102 ? 9.312 -10.117 2.588 1 96.88 102 ASN B CA 1
ATOM 2023 C C . ASN B 1 102 ? 10.586 -10.953 2.533 1 96.88 102 ASN B C 1
ATOM 2025 O O . ASN B 1 102 ? 11.68 -10.406 2.381 1 96.88 102 ASN B O 1
ATOM 2029 N N . GLU B 1 103 ? 10.484 -12.258 2.586 1 91.81 103 GLU B N 1
ATOM 2030 C CA . GLU B 1 103 ? 11.625 -13.164 2.682 1 91.81 103 GLU B CA 1
ATOM 2031 C C . GLU B 1 103 ? 12.477 -13.117 1.416 1 91.81 103 GLU B C 1
ATOM 2033 O O . GLU B 1 103 ? 13.695 -13.266 1.479 1 91.81 103 GLU B O 1
ATOM 2038 N N . GLU B 1 104 ? 11.836 -12.812 0.286 1 92.31 104 GLU B N 1
ATOM 2039 C CA . GLU B 1 104 ? 12.555 -12.75 -0.985 1 92.31 104 GLU B CA 1
ATOM 2040 C C . GLU B 1 104 ? 13.328 -11.445 -1.127 1 92.31 104 GLU B C 1
ATOM 2042 O O . GLU B 1 104 ? 14.172 -11.312 -2.014 1 92.31 104 GLU B O 1
ATOM 2047 N N . GLY B 1 105 ? 13.031 -10.555 -0.296 1 92.31 105 GLY B N 1
ATOM 2048 C CA . GLY B 1 105 ? 13.758 -9.297 -0.293 1 92.31 105 GLY B CA 1
ATOM 2049 C C . GLY B 1 105 ? 13.406 -8.406 -1.474 1 92.31 105 GLY B C 1
ATOM 2050 O O . GLY B 1 105 ? 14.266 -7.68 -1.982 1 92.31 105 GLY B O 1
ATOM 2051 N N . ASN B 1 106 ? 12.133 -8.469 -1.926 1 96.06 106 ASN B N 1
ATOM 2052 C CA . ASN B 1 106 ? 11.82 -7.68 -3.115 1 96.06 106 ASN B CA 1
ATOM 2053 C C . ASN B 1 106 ? 10.508 -6.914 -2.959 1 96.06 106 ASN B C 1
ATOM 2055 O O . ASN B 1 106 ? 10.062 -6.25 -3.895 1 96.06 106 ASN B O 1
ATOM 2059 N N . LEU B 1 107 ? 9.859 -7.035 -1.82 1 98.56 107 LEU B N 1
ATOM 2060 C CA . LEU B 1 107 ? 8.711 -6.23 -1.422 1 98.56 107 LEU B CA 1
ATOM 2061 C C . LEU B 1 107 ? 8.859 -5.734 0.013 1 98.56 107 LEU B C 1
ATOM 2063 O O . LEU B 1 107 ? 9.219 -6.512 0.905 1 98.56 107 LEU B O 1
ATOM 2067 N N . ALA B 1 108 ? 8.617 -4.504 0.199 1 98.81 108 ALA B N 1
ATOM 2068 C CA . ALA B 1 108 ? 8.703 -3.928 1.539 1 98.81 108 ALA B CA 1
ATOM 2069 C C . ALA B 1 108 ? 7.555 -2.949 1.784 1 98.81 108 ALA B C 1
ATOM 2071 O O . ALA B 1 108 ? 7.008 -2.375 0.84 1 98.81 108 ALA B O 1
ATOM 2072 N N . ALA B 1 109 ? 7.148 -2.838 2.951 1 98.88 109 ALA B N 1
ATOM 2073 C CA . ALA B 1 109 ? 6.207 -1.835 3.441 1 98.88 109 ALA B CA 1
ATOM 2074 C C . ALA B 1 109 ? 6.82 -1.02 4.578 1 98.88 109 ALA B C 1
ATOM 2076 O O . ALA B 1 109 ? 7.469 -1.573 5.469 1 98.88 109 ALA B O 1
ATOM 2077 N N . VAL B 1 110 ? 6.688 0.25 4.512 1 98.81 110 VAL B N 1
ATOM 2078 C CA . VAL B 1 110 ? 7.137 1.135 5.578 1 98.81 110 VAL B CA 1
ATOM 2079 C C . VAL B 1 110 ? 5.945 1.893 6.16 1 98.81 110 VAL B C 1
ATOM 2081 O O . VAL B 1 110 ? 5.273 2.643 5.449 1 98.81 110 VAL B O 1
ATOM 2084 N N . TRP B 1 111 ? 5.68 1.635 7.387 1 98.81 111 TRP B N 1
ATOM 2085 C CA . TRP B 1 111 ? 4.633 2.301 8.156 1 98.81 111 TRP B CA 1
ATOM 2086 C C . TRP B 1 111 ? 5.223 3.389 9.047 1 98.81 111 TRP B C 1
ATOM 2088 O O . TRP B 1 111 ? 6.07 3.109 9.898 1 98.81 111 TRP B O 1
ATOM 2098 N N . ALA B 1 112 ? 4.75 4.672 8.859 1 98.38 112 ALA B N 1
ATOM 2099 C CA . ALA B 1 112 ? 5.391 5.738 9.625 1 98.38 112 ALA B CA 1
ATOM 2100 C C . ALA B 1 112 ? 4.395 6.848 9.961 1 98.38 112 ALA B C 1
ATOM 2102 O O . ALA B 1 112 ? 3.727 7.379 9.07 1 98.38 112 ALA B O 1
ATOM 2103 N N . PRO B 1 113 ? 4.355 7.219 11.234 1 97.94 113 PRO B N 1
ATOM 2104 C CA . PRO B 1 113 ? 3.748 8.523 11.516 1 97.94 113 PRO B CA 1
ATOM 2105 C C . PRO B 1 113 ? 4.473 9.672 10.828 1 97.94 113 PRO B C 1
ATOM 2107 O O . PRO B 1 113 ? 5.672 9.578 10.547 1 97.94 113 PRO B O 1
ATOM 2110 N N . PHE B 1 114 ? 3.676 10.711 10.539 1 97.81 114 PHE B N 1
ATOM 2111 C CA . PHE B 1 114 ? 4.316 11.852 9.891 1 97.81 114 PHE B CA 1
ATOM 2112 C C . PHE B 1 114 ? 3.641 13.156 10.305 1 97.81 114 PHE B C 1
ATOM 2114 O O . PHE B 1 114 ? 2.562 13.141 10.898 1 97.81 114 PHE B O 1
ATOM 2121 N N . ARG B 1 115 ? 4.332 14.219 10.047 1 97.75 115 ARG B N 1
ATOM 2122 C CA . ARG B 1 115 ? 3.779 15.562 10.117 1 97.75 115 ARG B CA 1
ATOM 2123 C C . ARG B 1 115 ? 4.09 16.344 8.844 1 97.75 115 ARG B C 1
ATOM 2125 O O . ARG B 1 115 ? 5.156 16.188 8.25 1 97.75 115 ARG B O 1
ATOM 2132 N N . ALA B 1 116 ? 3.154 17.141 8.445 1 97.5 116 ALA B N 1
ATOM 2133 C CA . ALA B 1 116 ? 3.342 18.047 7.312 1 97.5 116 ALA B CA 1
ATOM 2134 C C . ALA B 1 116 ? 3.135 19.5 7.734 1 97.5 116 ALA B C 1
ATOM 2136 O O . ALA B 1 116 ? 2.111 19.844 8.336 1 97.5 116 ALA B O 1
ATOM 2137 N N . LYS B 1 117 ? 4.09 20.359 7.402 1 97.25 117 LYS B N 1
ATOM 2138 C CA . LYS B 1 117 ? 3.955 21.797 7.562 1 97.25 117 LYS B CA 1
ATOM 2139 C C . LYS B 1 117 ? 3.654 22.469 6.227 1 97.25 117 LYS B C 1
ATOM 2141 O O . LYS B 1 117 ? 4.184 22.078 5.188 1 97.25 117 LYS B O 1
ATOM 2146 N N . VAL B 1 118 ? 2.85 23.438 6.312 1 95.5 118 VAL B N 1
ATOM 2147 C CA . VAL B 1 118 ? 2.605 24.359 5.207 1 95.5 118 VAL B CA 1
ATOM 2148 C C . VAL B 1 118 ? 2.965 25.781 5.629 1 95.5 118 VAL B C 1
ATOM 2150 O O . VAL B 1 118 ? 2.416 26.297 6.602 1 95.5 118 VAL B O 1
ATOM 2153 N N . ASN B 1 119 ? 3.93 26.281 4.941 1 95.81 119 ASN B N 1
ATOM 2154 C CA . ASN B 1 119 ? 4.438 27.594 5.281 1 95.81 119 ASN B CA 1
ATOM 2155 C C . ASN B 1 119 ? 4.852 27.688 6.746 1 95.81 119 ASN B C 1
ATOM 2157 O O . ASN B 1 119 ? 4.484 28.625 7.445 1 95.81 119 ASN B O 1
ATOM 2161 N N . GLY B 1 120 ? 5.418 26.625 7.223 1 95.19 120 GLY B N 1
ATOM 2162 C CA . GLY B 1 120 ? 6.07 26.641 8.523 1 95.19 120 GLY B CA 1
ATOM 2163 C C . GLY B 1 120 ? 5.145 26.25 9.656 1 95.19 120 GLY B C 1
ATOM 2164 O O . GLY B 1 120 ? 5.582 26.109 10.805 1 95.19 120 GLY B O 1
ATOM 2165 N N . VAL B 1 121 ? 3.891 26.031 9.32 1 95.19 121 VAL B N 1
ATOM 2166 C CA . VAL B 1 121 ? 2.91 25.688 10.344 1 95.19 121 VAL B CA 1
ATOM 2167 C C . VAL B 1 121 ? 2.461 24.234 10.164 1 95.19 121 VAL B C 1
ATOM 2169 O O . VAL B 1 121 ? 2.213 23.797 9.039 1 95.19 121 VAL B O 1
ATOM 2172 N N . VAL B 1 122 ? 2.344 23.562 11.328 1 97.25 122 VAL B N 1
ATOM 2173 C CA . VAL B 1 122 ? 1.844 22.188 11.25 1 97.25 122 VAL B CA 1
ATOM 2174 C C . VAL B 1 122 ? 0.413 22.188 10.719 1 97.25 122 VAL B C 1
ATOM 2176 O O . VAL B 1 122 ? -0.494 22.734 11.359 1 97.25 122 VAL B O 1
ATOM 2179 N N . ASN B 1 123 ? 0.287 21.625 9.57 1 96.69 123 ASN B N 1
ATOM 2180 C CA . ASN B 1 123 ? -1.006 21.656 8.898 1 96.69 123 ASN B CA 1
ATOM 2181 C C . ASN B 1 123 ? -1.79 20.359 9.141 1 96.69 123 ASN B C 1
ATOM 2183 O O . ASN B 1 123 ? -2.984 20.406 9.438 1 96.69 123 ASN B O 1
ATOM 2187 N N . HIS B 1 124 ? -1.232 19.219 9.023 1 97.69 124 HIS B N 1
ATOM 2188 C CA . HIS B 1 124 ? -1.859 17.922 9.297 1 97.69 124 HIS B CA 1
ATOM 2189 C C . HIS B 1 124 ? -0.828 16.891 9.734 1 97.69 124 HIS B C 1
ATOM 2191 O O . HIS B 1 124 ? 0.374 17.078 9.531 1 97.69 124 HIS B O 1
ATOM 2197 N N . VAL B 1 125 ? -1.293 15.875 10.438 1 97.88 125 VAL B N 1
ATOM 2198 C CA . VAL B 1 125 ? -0.513 14.734 10.898 1 97.88 125 VAL B CA 1
ATOM 2199 C C . VAL B 1 125 ? -1.215 13.438 10.508 1 97.88 125 VAL B C 1
ATOM 2201 O O . VAL B 1 125 ? -2.348 13.453 10.016 1 97.88 125 VAL B O 1
ATOM 2204 N N . GLY B 1 126 ? -0.53 12.336 10.633 1 97.81 126 GLY B N 1
ATOM 2205 C CA . GLY B 1 126 ? -1.15 11.047 10.344 1 97.81 126 GLY B CA 1
ATOM 2206 C C . GLY B 1 126 ? -0.146 9.922 10.188 1 97.81 126 GLY B C 1
ATOM 2207 O O . GLY B 1 126 ? 0.869 9.891 10.883 1 97.81 126 GLY B O 1
ATOM 2208 N N . VAL B 1 127 ? -0.559 8.984 9.414 1 98.62 127 VAL B N 1
ATOM 2209 C CA . VAL B 1 127 ? 0.276 7.824 9.125 1 98.62 127 VAL B CA 1
ATOM 2210 C C . VAL B 1 127 ? 0.408 7.648 7.613 1 98.62 127 VAL B C 1
ATOM 2212 O O . VAL B 1 127 ? -0.539 7.91 6.867 1 98.62 127 VAL B O 1
ATOM 2215 N N . GLU B 1 128 ? 1.603 7.277 7.215 1 98.56 128 GLU B N 1
ATOM 2216 C CA . GLU B 1 128 ? 1.879 6.93 5.824 1 98.56 128 GLU B CA 1
ATOM 2217 C C . GLU B 1 128 ? 2.32 5.477 5.695 1 98.56 128 GLU B C 1
ATOM 2219 O O . GLU B 1 128 ? 2.986 4.941 6.586 1 98.56 128 GLU B O 1
ATOM 2224 N N . LEU B 1 129 ? 1.896 4.906 4.676 1 98.88 129 LEU B N 1
ATOM 2225 C CA . LEU B 1 129 ? 2.33 3.578 4.258 1 98.88 129 LEU B CA 1
ATOM 2226 C C . LEU B 1 129 ? 3.014 3.635 2.895 1 98.88 129 LEU B C 1
ATOM 2228 O O . LEU B 1 129 ? 2.363 3.887 1.879 1 98.88 129 LEU B O 1
ATOM 2232 N N . PHE B 1 130 ? 4.363 3.441 2.873 1 98.88 130 PHE B N 1
ATOM 2233 C CA . PHE B 1 130 ? 5.117 3.332 1.63 1 98.88 130 PHE B CA 1
ATOM 2234 C C . PHE B 1 130 ? 5.246 1.877 1.199 1 98.88 130 PHE B C 1
ATOM 2236 O O . PHE B 1 130 ? 5.578 1.011 2.012 1 98.88 130 PHE B O 1
ATOM 2243 N N . ILE B 1 131 ? 4.98 1.656 -0.021 1 98.94 131 ILE B N 1
ATOM 2244 C CA . ILE B 1 131 ? 5.203 0.349 -0.629 1 98.94 131 ILE B CA 1
ATOM 2245 C C . ILE B 1 131 ? 6.402 0.415 -1.571 1 98.94 131 ILE B C 1
ATOM 2247 O O . ILE B 1 131 ? 6.504 1.326 -2.396 1 98.94 131 ILE B O 1
ATOM 2251 N N . LEU B 1 132 ? 7.363 -0.499 -1.396 1 98.88 132 LEU B N 1
ATOM 2252 C CA . LEU B 1 132 ? 8.562 -0.499 -2.227 1 98.88 132 LEU B CA 1
ATOM 2253 C C . LEU B 1 132 ? 8.773 -1.864 -2.871 1 98.88 132 LEU B C 1
ATOM 2255 O O . LEU B 1 132 ? 8.5 -2.896 -2.254 1 98.88 132 LEU B O 1
ATOM 2259 N N . HIS B 1 133 ? 9.266 -1.827 -4.027 1 98.81 133 HIS B N 1
ATOM 2260 C CA . HIS B 1 133 ? 9.781 -3.004 -4.723 1 98.81 133 HIS B CA 1
ATOM 2261 C C . HIS B 1 133 ? 11.25 -2.832 -5.086 1 98.81 133 HIS B C 1
ATOM 2263 O O . HIS B 1 133 ? 11.719 -1.708 -5.27 1 98.81 133 HIS B O 1
ATOM 2269 N N . LYS B 1 134 ? 11.922 -3.951 -5.039 1 97.06 134 LYS B N 1
ATOM 2270 C CA . LYS B 1 134 ? 13.258 -3.955 -5.617 1 97.06 134 LYS B CA 1
ATOM 2271 C C . LYS B 1 134 ? 13.203 -4.105 -7.137 1 97.06 134 LYS B C 1
ATOM 2273 O O . LYS B 1 134 ? 12.703 -5.113 -7.648 1 97.06 134 LYS B O 1
ATOM 2278 N N . LEU B 1 135 ? 13.578 -3.076 -7.863 1 95.62 135 LEU B N 1
ATOM 2279 C CA . LEU B 1 135 ? 13.586 -3.037 -9.32 1 95.62 135 LEU B CA 1
ATOM 2280 C C . LEU B 1 135 ? 14.984 -2.77 -9.852 1 95.62 135 LEU B C 1
ATOM 2282 O O . LEU B 1 135 ? 15.617 -1.777 -9.477 1 95.62 135 LEU B O 1
ATOM 2286 N N . ASN B 1 136 ? 15.477 -3.66 -10.672 1 92.31 136 ASN B N 1
ATOM 2287 C CA . ASN B 1 136 ? 16.812 -3.533 -11.234 1 92.31 136 ASN B CA 1
ATOM 2288 C C . ASN B 1 136 ? 17.875 -3.318 -10.148 1 92.31 136 ASN B C 1
ATOM 2290 O O . ASN B 1 136 ? 18.688 -2.408 -10.25 1 92.31 136 ASN B O 1
ATOM 2294 N N . GLY B 1 137 ? 17.719 -3.982 -9.016 1 91.81 137 GLY B N 1
ATOM 2295 C CA . GLY B 1 137 ? 18.734 -4.023 -7.969 1 91.81 137 GLY B CA 1
ATOM 2296 C C . GLY B 1 137 ? 18.578 -2.906 -6.957 1 91.81 137 GLY B C 1
ATOM 2297 O O . GLY B 1 137 ? 19.312 -2.85 -5.973 1 91.81 137 GLY B O 1
ATOM 2298 N N . GLY B 1 138 ? 17.594 -2.061 -7.152 1 96.56 138 GLY B N 1
ATOM 2299 C CA . GLY B 1 138 ? 17.391 -0.965 -6.219 1 96.56 138 GLY B CA 1
ATOM 2300 C C . GLY B 1 138 ? 15.945 -0.821 -5.781 1 96.56 138 GLY B C 1
ATOM 2301 O O . GLY B 1 138 ? 15.023 -1.097 -6.559 1 96.56 138 GLY B O 1
ATOM 2302 N N . TRP B 1 139 ? 15.812 -0.352 -4.555 1 98.31 139 TRP B N 1
ATOM 2303 C CA . TRP B 1 139 ? 14.477 -0.125 -4.02 1 98.31 139 TRP B CA 1
ATOM 2304 C C . TRP B 1 139 ? 13.852 1.128 -4.625 1 98.31 139 TRP B C 1
ATOM 2306 O O . TRP B 1 139 ? 14.523 2.148 -4.789 1 98.31 139 TRP B O 1
ATOM 2316 N N . LYS B 1 140 ? 12.539 1.083 -4.938 1 98.62 140 LYS B N 1
ATOM 2317 C CA . LYS B 1 140 ? 11.727 2.217 -5.375 1 98.62 140 LYS B CA 1
ATOM 2318 C C . LYS B 1 140 ? 10.359 2.211 -4.699 1 98.62 140 LYS B C 1
ATOM 2320 O O . LYS B 1 140 ? 9.766 1.148 -4.5 1 98.62 140 LYS B O 1
ATOM 2325 N N . VAL B 1 141 ? 9.914 3.391 -4.387 1 98.81 141 VAL B N 1
ATOM 2326 C CA . VAL B 1 141 ? 8.523 3.51 -3.963 1 98.81 141 VAL B CA 1
ATOM 2327 C C . VAL B 1 141 ? 7.598 3.238 -5.148 1 98.81 141 VAL B C 1
ATOM 2329 O O . VAL B 1 141 ? 7.695 3.898 -6.184 1 98.81 141 VAL B O 1
ATOM 2332 N N . THR B 1 142 ? 6.691 2.275 -4.961 1 98.88 142 THR B N 1
ATOM 2333 C CA . THR B 1 142 ? 5.824 1.875 -6.062 1 98.88 142 THR B CA 1
ATOM 2334 C C . THR B 1 142 ? 4.363 2.146 -5.73 1 98.88 142 THR B C 1
ATOM 2336 O O . THR B 1 142 ? 3.486 2.002 -6.582 1 98.88 142 THR B O 1
ATOM 2339 N N . ALA B 1 143 ? 4.078 2.535 -4.566 1 98.88 143 ALA B N 1
ATOM 2340 C CA . ALA B 1 143 ? 2.762 2.996 -4.129 1 98.88 143 ALA B CA 1
ATOM 2341 C C . ALA B 1 143 ? 2.85 3.711 -2.785 1 98.88 143 ALA B C 1
ATOM 2343 O O . ALA B 1 143 ? 3.84 3.566 -2.062 1 98.88 143 ALA B O 1
ATOM 2344 N N . LEU B 1 144 ? 1.819 4.438 -2.475 1 98.88 144 LEU B N 1
ATOM 2345 C CA . LEU B 1 144 ? 1.752 5.152 -1.204 1 98.88 144 LEU B CA 1
ATOM 2346 C C . LEU B 1 144 ? 0.305 5.336 -0.758 1 98.88 144 LEU B C 1
ATOM 2348 O O . LEU B 1 144 ? -0.565 5.645 -1.574 1 98.88 144 LEU B O 1
ATOM 2352 N N . ALA B 1 145 ? 0.046 5.148 0.511 1 98.94 145 ALA B N 1
ATOM 2353 C CA . ALA B 1 145 ? -1.24 5.48 1.119 1 98.94 145 ALA B CA 1
ATOM 2354 C C . ALA B 1 145 ? -1.049 6.293 2.396 1 98.94 145 ALA B C 1
ATOM 2356 O O . ALA B 1 145 ? 0.009 6.227 3.029 1 98.94 145 ALA B O 1
ATOM 2357 N N . ASP B 1 146 ? -2.037 7.066 2.727 1 98.75 146 ASP B N 1
ATOM 2358 C CA . ASP B 1 146 ? -1.951 7.785 3.994 1 98.75 146 ASP B CA 1
ATOM 2359 C C . ASP B 1 146 ? -3.332 7.965 4.617 1 98.75 146 ASP B C 1
ATOM 2361 O O . ASP B 1 146 ? -4.344 7.605 4.016 1 98.75 146 ASP B O 1
ATOM 2365 N N . SER B 1 147 ? -3.4 8.234 5.816 1 98.62 147 SER B N 1
ATOM 2366 C CA . SER B 1 147 ? -4.531 8.766 6.57 1 98.62 147 SER B CA 1
ATOM 2367 C C . SER B 1 147 ? -4.125 9.984 7.391 1 98.62 147 SER B C 1
ATOM 2369 O O . SER B 1 147 ? -3.232 9.898 8.234 1 98.62 147 SER B O 1
ATOM 2371 N N . CYS B 1 148 ? -4.793 11.086 7.105 1 98.25 148 CYS B N 1
ATOM 2372 C CA . CYS B 1 148 ? -4.418 12.344 7.742 1 98.25 148 CYS B CA 1
ATOM 2373 C C . CYS B 1 148 ? -5.52 12.836 8.672 1 98.25 148 CYS B C 1
ATOM 2375 O O . CYS B 1 148 ? -6.699 12.539 8.461 1 98.25 148 CYS B O 1
ATOM 2377 N N . ARG B 1 149 ? -5.117 13.594 9.602 1 97.88 149 ARG B N 1
ATOM 2378 C CA . ARG B 1 149 ? -6.016 14.336 10.477 1 97.88 149 ARG B CA 1
ATOM 2379 C C . ARG B 1 149 ? -5.426 15.695 10.844 1 97.88 149 ARG B C 1
ATOM 2381 O O . ARG B 1 149 ? -4.227 15.922 10.68 1 97.88 149 ARG B O 1
ATOM 2388 N N . ARG B 1 150 ? -6.289 16.578 11.305 1 97.56 150 ARG B N 1
ATOM 2389 C CA . ARG B 1 150 ? -5.797 17.844 11.836 1 97.56 150 ARG B CA 1
ATOM 2390 C C . ARG B 1 150 ? -5 17.625 13.117 1 97.56 150 ARG B C 1
ATOM 2392 O O . ARG B 1 150 ? -5.332 16.75 13.922 1 97.56 150 ARG B O 1
ATOM 2399 N N . PRO B 1 151 ? -3.971 18.406 13.273 1 97.31 151 PRO B N 1
ATOM 2400 C CA . PRO B 1 151 ? -3.199 18.25 14.508 1 97.31 151 PRO B CA 1
ATOM 2401 C C . PRO B 1 151 ? -3.953 18.75 15.742 1 97.31 151 PRO B C 1
ATOM 2403 O O . PRO B 1 151 ? -4.766 19.672 15.633 1 97.31 151 PRO B O 1
ATOM 2406 N N . THR B 1 152 ? -3.656 18.172 16.844 1 96.12 152 THR B N 1
ATOM 2407 C CA . THR B 1 152 ? -4.121 18.75 18.094 1 96.12 152 THR B CA 1
ATOM 2408 C C . THR B 1 152 ? -3.346 20.016 18.438 1 96.12 152 THR B C 1
ATOM 2410 O O . THR B 1 152 ? -2.301 20.297 17.844 1 96.12 152 THR B O 1
ATOM 2413 N N . GLU B 1 153 ? -3.924 20.734 19.375 1 95 153 GLU B N 1
ATOM 2414 C CA . GLU B 1 153 ? -3.197 21.922 19.828 1 95 153 GLU B CA 1
ATOM 2415 C C . GLU B 1 153 ? -1.821 21.562 20.375 1 95 153 GLU B C 1
ATOM 2417 O O . GLU B 1 153 ? -0.842 22.266 20.125 1 95 153 GLU B O 1
ATOM 2422 N N . GLU B 1 154 ? -1.761 20.438 21.047 1 94.69 154 GLU B N 1
ATOM 2423 C CA . GLU B 1 154 ? -0.494 19.953 21.578 1 94.69 154 GLU B CA 1
ATOM 2424 C C . GLU B 1 154 ? 0.478 19.578 20.453 1 94.69 154 GLU B C 1
ATOM 2426 O O . GLU B 1 154 ? 1.667 19.906 20.531 1 94.69 154 GLU B O 1
ATOM 2431 N N . GLU B 1 155 ? 0.015 19 19.453 1 93.56 155 GLU B N 1
ATOM 2432 C CA . GLU B 1 155 ? 0.844 18.594 18.328 1 93.56 155 GLU B CA 1
ATOM 2433 C C . GLU B 1 155 ? 1.367 19.797 17.562 1 93.56 155 GLU B C 1
ATOM 2435 O O . GLU B 1 155 ? 2.484 19.781 17.047 1 93.56 155 GLU B O 1
ATOM 2440 N N . LYS B 1 156 ? 0.605 20.828 17.5 1 92.62 156 LYS B N 1
ATOM 2441 C CA . LYS B 1 156 ? 1.035 22.047 16.812 1 92.62 156 LYS B CA 1
ATOM 2442 C C . LYS B 1 156 ? 2.252 22.656 17.5 1 92.62 156 LYS B C 1
ATOM 2444 O O . LYS B 1 156 ? 3.125 23.234 16.844 1 92.62 156 LYS B O 1
ATOM 2449 N N . ILE B 1 157 ? 2.281 22.422 18.781 1 89.19 157 ILE B N 1
ATOM 2450 C CA . ILE B 1 157 ? 3.35 23.016 19.578 1 89.19 157 ILE B CA 1
ATOM 2451 C C . ILE B 1 157 ? 4.562 22.094 19.594 1 89.19 157 ILE B C 1
ATOM 2453 O O . ILE B 1 157 ? 5.691 22.531 19.375 1 89.19 157 ILE B O 1
ATOM 2457 N N . LEU B 1 158 ? 4.379 20.797 19.703 1 86.94 158 LEU B N 1
ATOM 2458 C CA . LEU B 1 158 ? 5.445 19.828 19.906 1 86.94 158 LEU B CA 1
ATOM 2459 C C . LEU B 1 158 ? 6.121 19.469 18.594 1 86.94 158 LEU B C 1
ATOM 2461 O O . LEU B 1 158 ? 7.309 19.141 18.562 1 86.94 158 LEU B O 1
ATOM 2465 N N . LEU B 1 159 ? 5.383 19.562 17.578 1 83.38 159 LEU B N 1
ATOM 2466 C CA . LEU B 1 159 ? 5.891 19.078 16.297 1 83.38 159 LEU B CA 1
ATOM 2467 C C . LEU B 1 159 ? 6.367 20.25 15.438 1 83.38 159 LEU B C 1
ATOM 2469 O O . LEU B 1 159 ? 6.449 20.125 14.211 1 83.38 159 LEU B O 1
ATOM 2473 N N . LEU B 1 160 ? 6.664 21.312 15.992 1 76.75 160 LEU B N 1
ATOM 2474 C CA . LEU B 1 160 ? 7.168 22.484 15.266 1 76.75 160 LEU B CA 1
ATOM 2475 C C . LEU B 1 160 ? 8.57 22.219 14.727 1 76.75 160 LEU B C 1
ATOM 2477 O O . LEU B 1 160 ? 9.359 21.5 15.352 1 76.75 160 LEU B O 1
#

Foldseek 3Di:
DDDPDDDDPDPPPPPPPPVVVVVVVVVLVVQLVVLVVQCQVCLQVLPLVSQVVRADQQAKEWEAEAPPDDIDIDGNNVVSVVSSPDPWGKHKDWDDWDKDADPVRFKMKIKTKMFMDTNRWTAKIWIKIFIWGQDPNHIHGRYMYIHIHGDDPVCRVVVD/DDPPDDDPPDPPPPPPPPVVVVVVVVVLVVQLVVLVVQCQVCLQVLPLVSQVVRADQQAKEWEAEAPPDDIDIDGNNVVSVVSSPDPWGKHKDWDDWDKDADPVRFKMKIKTKMFMDTNRWTAKIWIKIFIWGQDPNHIHGRYMYIHIHGDDPVCRVVVD

Solvent-accessible surface area (backbone atoms only — not comparable to full-atom values): 17271 Å² total; per-residue (Å²): 137,80,85,79,81,80,78,77,78,76,75,74,81,70,70,77,54,68,62,58,58,51,49,52,50,50,51,50,51,50,52,51,52,49,31,54,51,48,39,44,51,25,58,45,67,46,37,70,77,60,37,62,74,21,32,44,48,68,12,19,25,33,37,31,51,36,83,87,50,69,69,44,62,46,33,45,44,57,48,49,57,53,59,49,67,48,90,66,51,47,47,63,45,75,57,78,65,42,79,48,66,46,92,84,65,44,38,34,42,35,43,24,42,36,41,33,21,49,70,83,36,68,56,34,29,40,40,36,38,41,30,30,34,54,54,97,90,36,64,24,35,32,32,38,36,42,39,38,34,69,58,50,76,65,48,46,64,72,66,103,138,80,84,77,80,80,82,77,77,77,75,75,81,72,71,78,55,69,63,58,58,50,50,52,49,50,52,51,50,50,52,51,51,50,30,54,50,49,40,43,51,24,59,45,65,47,37,71,76,60,38,60,74,20,33,42,47,68,12,20,24,33,37,31,51,37,83,87,51,69,70,45,61,45,33,44,43,58,49,48,57,53,60,48,68,48,89,66,50,48,48,64,46,74,59,79,66,42,79,47,66,45,94,85,65,43,39,35,40,35,44,24,43,36,42,31,23,49,71,84,37,69,56,36,27,40,40,36,38,41,30,31,34,53,54,97,90,36,64,25,36,32,30,40,36,40,39,39,33,70,57,50,77,65,48,47,64,73,66,103

Radius of gyration: 24.64 Å; Cα contacts (8 Å, |Δi|>4): 596; chains: 2; bounding box: 75×84×80 Å